Protein AF-A0A965CAT9-F1 (afdb_monomer_lite)

Structure (mmCIF, N/CA/C/O backbone):
data_AF-A0A965CAT9-F1
#
_entry.id   AF-A0A965CAT9-F1
#
loop_
_atom_site.group_PDB
_atom_site.id
_atom_site.type_symbol
_atom_site.label_atom_id
_atom_site.label_alt_id
_atom_site.label_comp_id
_atom_site.label_asym_id
_atom_site.label_entity_id
_atom_site.label_seq_id
_atom_site.pdbx_PDB_ins_code
_atom_site.Cartn_x
_atom_site.Cartn_y
_atom_site.Cartn_z
_atom_site.occupancy
_atom_site.B_iso_or_equiv
_atom_site.auth_seq_id
_atom_site.auth_comp_id
_atom_site.auth_asym_id
_atom_site.auth_atom_id
_atom_site.pdbx_PDB_model_num
ATOM 1 N N . MET A 1 1 ? -7.042 -22.881 -10.741 1.00 37.94 1 MET A N 1
ATOM 2 C CA . MET A 1 1 ? -6.115 -21.738 -10.546 1.00 37.94 1 MET A CA 1
ATOM 3 C C . MET A 1 1 ? -6.833 -20.442 -10.920 1.00 37.94 1 MET A C 1
ATOM 5 O O . MET A 1 1 ? -7.180 -20.280 -12.080 1.00 37.94 1 MET A O 1
ATOM 9 N N . LEU A 1 2 ? -7.107 -19.541 -9.969 1.00 38.88 2 LEU A N 1
ATOM 10 C CA . LEU A 1 2 ? -7.784 -18.265 -10.256 1.00 38.88 2 LEU A CA 1
ATOM 11 C C . LEU A 1 2 ? -6.904 -17.393 -11.170 1.00 38.88 2 LEU A C 1
ATOM 13 O O . LEU A 1 2 ? -5.855 -16.905 -10.736 1.00 38.88 2 LEU A O 1
ATOM 17 N N . ARG A 1 3 ? -7.324 -17.211 -12.432 1.00 44.44 3 ARG A N 1
ATOM 18 C CA . ARG A 1 3 ? -6.756 -16.221 -13.359 1.00 44.44 3 ARG A CA 1
ATOM 19 C C . ARG A 1 3 ? -6.949 -14.843 -12.728 1.00 44.44 3 ARG A C 1
ATOM 21 O O . ARG A 1 3 ? -8.045 -14.297 -12.717 1.00 44.44 3 ARG A O 1
ATOM 28 N N . SER A 1 4 ? -5.900 -14.308 -12.111 1.00 59.38 4 SER A N 1
ATOM 29 C CA . SER A 1 4 ? -5.954 -12.966 -11.541 1.00 59.38 4 SER A CA 1
ATOM 30 C C . SER A 1 4 ? -5.959 -11.957 -12.680 1.00 59.38 4 SER A C 1
ATOM 32 O O . SER A 1 4 ? -4.971 -11.887 -13.412 1.00 59.38 4 SER A O 1
ATOM 34 N N . ASN A 1 5 ? -7.035 -11.180 -12.796 1.00 72.44 5 ASN A N 1
ATOM 35 C CA . ASN A 1 5 ? -7.122 -10.085 -13.757 1.00 72.44 5 ASN A CA 1
ATOM 36 C C . ASN A 1 5 ? -5.895 -9.160 -13.639 1.00 72.44 5 ASN A C 1
ATOM 38 O O . ASN A 1 5 ? -5.430 -8.903 -12.517 1.00 72.44 5 ASN A O 1
ATOM 42 N N . PRO A 1 6 ? -5.348 -8.677 -14.770 1.00 75.94 6 PRO A N 1
ATOM 43 C CA . PRO A 1 6 ? -4.235 -7.739 -14.757 1.00 75.94 6 PRO A CA 1
ATOM 44 C C . PRO A 1 6 ? -4.626 -6.452 -14.009 1.00 75.94 6 PRO A C 1
ATOM 46 O O . PRO A 1 6 ? -5.798 -6.061 -14.011 1.00 75.94 6 PRO A O 1
ATOM 49 N N . PRO A 1 7 ? -3.670 -5.791 -13.332 1.00 79.06 7 PRO A N 1
ATOM 50 C CA . PRO A 1 7 ? -3.940 -4.549 -12.622 1.00 79.06 7 PRO A CA 1
ATOM 51 C C . PRO A 1 7 ? -4.378 -3.466 -13.612 1.00 79.06 7 PRO A C 1
ATOM 53 O O . PRO A 1 7 ? -3.861 -3.375 -14.719 1.00 79.06 7 PRO A O 1
ATOM 56 N N . SER A 1 8 ? -5.330 -2.626 -13.213 1.00 80.25 8 SER A N 1
ATOM 57 C CA . SER A 1 8 ? -5.817 -1.538 -14.064 1.00 80.25 8 SER A CA 1
ATOM 58 C C . SER A 1 8 ? -5.390 -0.185 -13.505 1.00 80.25 8 SER A C 1
ATOM 60 O O . SER A 1 8 ? -5.681 0.145 -12.351 1.00 80.25 8 SER A O 1
ATOM 62 N N . LEU A 1 9 ? -4.713 0.593 -14.348 1.00 79.88 9 LEU A N 1
ATOM 63 C CA . LEU A 1 9 ? -4.214 1.942 -14.092 1.00 79.88 9 LEU A CA 1
ATOM 64 C C . LEU A 1 9 ? -4.837 2.915 -15.098 1.00 79.88 9 LEU A C 1
ATOM 66 O O . LEU A 1 9 ? -5.136 2.540 -16.228 1.00 79.88 9 LEU A O 1
ATOM 70 N N . ARG A 1 10 ? -5.059 4.174 -14.698 1.00 75.12 10 ARG A N 1
ATOM 71 C CA . ARG A 1 10 ? -5.747 5.160 -15.555 1.00 75.12 10 ARG A CA 1
ATOM 72 C C . ARG A 1 10 ? -4.926 5.545 -16.790 1.00 75.12 10 ARG A C 1
ATOM 74 O O . ARG A 1 10 ? -5.488 5.603 -17.876 1.00 75.12 10 ARG A O 1
ATOM 81 N N . ASN A 1 11 ? -3.627 5.785 -16.611 1.00 83.12 11 ASN A N 1
ATOM 82 C CA . ASN A 1 11 ? -2.744 6.309 -17.660 1.00 83.12 11 ASN A CA 1
ATOM 83 C C . ASN A 1 11 ? -1.741 5.279 -18.194 1.00 83.12 11 ASN A C 1
ATOM 85 O O . ASN A 1 11 ? -1.059 5.556 -19.169 1.00 83.12 11 ASN A O 1
ATOM 89 N N . PHE A 1 12 ? -1.667 4.090 -17.596 1.00 85.88 12 PHE A N 1
ATOM 90 C CA . PHE A 1 12 ? -0.684 3.074 -17.964 1.00 85.88 12 PHE A CA 1
ATOM 91 C C . PHE A 1 12 ? -1.360 1.884 -18.639 1.00 85.88 12 PHE A C 1
ATOM 93 O O . PHE A 1 12 ? -2.390 1.389 -18.175 1.00 85.88 12 PHE A O 1
ATOM 100 N N . ALA A 1 13 ? -0.771 1.409 -19.731 1.00 87.62 13 ALA A N 1
ATOM 101 C CA . ALA A 1 13 ? -1.085 0.116 -20.317 1.00 87.62 13 ALA A CA 1
ATOM 102 C C . ALA A 1 13 ? -0.227 -0.966 -19.650 1.00 87.62 13 ALA A C 1
ATOM 104 O O . ALA A 1 13 ? 0.988 -0.812 -19.543 1.00 87.62 13 ALA A O 1
ATOM 105 N N . VAL A 1 14 ? -0.856 -2.058 -19.209 1.00 89.94 14 VAL A N 1
ATOM 106 C CA . VAL A 1 14 ? -0.138 -3.261 -18.770 1.00 89.94 14 VAL A CA 1
ATOM 107 C C . VAL A 1 14 ? 0.207 -4.075 -20.003 1.00 89.94 14 VAL A C 1
ATOM 109 O O . VAL A 1 14 ? -0.697 -4.486 -20.723 1.00 89.94 14 VAL A O 1
ATOM 112 N N . LEU A 1 15 ? 1.498 -4.292 -20.237 1.00 89.44 15 LEU A N 1
ATOM 113 C CA . LEU A 1 15 ? 1.984 -5.026 -21.402 1.00 89.44 15 LEU A CA 1
ATOM 114 C C . LEU A 1 15 ? 2.027 -6.524 -21.113 1.00 89.44 15 LEU A C 1
ATOM 116 O O . LEU A 1 15 ? 1.410 -7.320 -21.811 1.00 89.44 15 LEU A O 1
ATOM 120 N N . LYS A 1 16 ? 2.737 -6.915 -20.049 1.00 90.69 16 LYS A N 1
ATOM 121 C CA . LYS A 1 16 ? 2.907 -8.324 -19.679 1.00 90.69 16 LYS A CA 1
ATOM 122 C C . LYS A 1 16 ? 3.174 -8.510 -18.192 1.00 90.69 16 LYS A C 1
ATOM 124 O O . LYS A 1 16 ? 3.629 -7.599 -17.502 1.00 90.69 16 LYS A O 1
ATOM 129 N N . LEU A 1 17 ? 2.900 -9.713 -17.699 1.00 91.75 17 LEU A N 1
ATOM 130 C CA . LEU A 1 17 ? 3.355 -10.159 -16.386 1.00 91.75 17 LEU A CA 1
ATOM 131 C C . LEU A 1 17 ? 4.795 -10.665 -16.528 1.00 91.75 17 LEU A C 1
ATOM 133 O O . LEU A 1 17 ? 5.019 -11.692 -17.156 1.00 91.75 17 LEU A O 1
ATOM 137 N N . GLU A 1 18 ? 5.751 -9.961 -15.930 1.00 90.06 18 GLU A N 1
ATOM 138 C CA . GLU A 1 18 ? 7.166 -10.356 -15.948 1.00 90.06 18 GLU A CA 1
ATOM 139 C C . GLU A 1 18 ? 7.424 -11.496 -14.965 1.00 90.06 18 GLU A C 1
ATOM 141 O O . GLU A 1 18 ? 8.126 -12.463 -15.255 1.00 90.06 18 GLU A O 1
ATOM 146 N N . ARG A 1 19 ? 6.878 -11.374 -13.748 1.00 89.81 19 ARG A N 1
ATOM 147 C CA . ARG A 1 19 ? 7.157 -12.340 -12.685 1.00 89.81 19 ARG A CA 1
ATOM 148 C C . ARG A 1 19 ? 6.113 -12.343 -11.587 1.00 89.81 19 ARG A C 1
ATOM 150 O O . ARG A 1 19 ? 5.471 -11.337 -11.290 1.00 89.81 19 ARG A O 1
ATOM 157 N N . ARG A 1 20 ? 6.019 -13.475 -10.896 1.00 90.31 20 ARG A N 1
ATOM 158 C CA . ARG A 1 20 ? 5.231 -13.641 -9.674 1.00 90.31 20 ARG A CA 1
ATOM 159 C C . ARG A 1 20 ? 6.086 -14.292 -8.595 1.00 90.31 20 ARG A C 1
ATOM 161 O O . ARG A 1 20 ? 6.785 -15.261 -8.862 1.00 90.31 20 ARG A O 1
ATOM 168 N N . ASN A 1 21 ? 6.015 -13.767 -7.378 1.00 88.00 21 ASN A N 1
ATOM 169 C CA . ASN A 1 21 ? 6.645 -14.359 -6.202 1.00 88.00 21 ASN A CA 1
ATOM 170 C C . ASN A 1 21 ? 5.737 -14.202 -4.967 1.00 88.00 21 ASN A C 1
ATOM 172 O O . ASN A 1 21 ? 4.609 -13.718 -5.063 1.00 88.00 21 ASN A O 1
ATOM 176 N N . ALA A 1 22 ? 6.223 -14.622 -3.796 1.00 85.38 22 ALA A N 1
ATOM 177 C CA . ALA A 1 22 ? 5.478 -14.500 -2.541 1.00 85.38 22 ALA A CA 1
ATOM 178 C C . ALA A 1 22 ? 5.218 -13.035 -2.124 1.00 85.38 22 ALA A C 1
ATOM 180 O O . ALA A 1 22 ? 4.218 -12.743 -1.466 1.00 85.38 22 ALA A O 1
ATOM 181 N N . LEU A 1 23 ? 6.100 -12.109 -2.518 1.00 85.94 23 LEU A N 1
ATOM 182 C CA . LEU A 1 23 ? 5.993 -10.685 -2.181 1.00 85.94 23 LEU A CA 1
ATOM 183 C C . LEU A 1 23 ? 4.943 -9.971 -3.034 1.00 85.94 23 LEU A C 1
ATOM 185 O O . LEU A 1 23 ? 4.305 -9.034 -2.564 1.00 85.94 23 LEU A O 1
ATOM 189 N N . GLY A 1 24 ? 4.734 -10.417 -4.270 1.00 90.25 24 GLY A N 1
ATOM 190 C CA . GLY A 1 24 ? 3.782 -9.799 -5.174 1.00 90.25 24 GLY A CA 1
ATOM 191 C C . GLY A 1 24 ? 3.960 -10.213 -6.628 1.00 90.25 24 GLY A C 1
ATOM 192 O O . GLY A 1 24 ? 4.461 -11.292 -6.957 1.00 90.25 24 GLY A O 1
ATOM 193 N N . ARG A 1 25 ? 3.486 -9.344 -7.512 1.00 91.88 25 ARG A N 1
ATOM 194 C CA . ARG A 1 25 ? 3.488 -9.534 -8.962 1.00 91.88 25 ARG A CA 1
ATOM 195 C C . ARG A 1 25 ? 4.180 -8.352 -9.621 1.00 91.88 25 ARG A C 1
ATOM 197 O O . ARG A 1 25 ? 3.940 -7.217 -9.225 1.00 91.88 25 ARG A O 1
ATOM 204 N N . PHE A 1 26 ? 5.004 -8.629 -10.618 1.00 92.44 26 PHE A N 1
ATOM 205 C CA . PHE A 1 26 ? 5.724 -7.628 -11.391 1.00 92.44 26 PHE A CA 1
ATOM 206 C C . PHE A 1 26 ? 5.144 -7.596 -12.793 1.00 92.44 26 PHE A C 1
ATOM 208 O O . PHE A 1 26 ? 5.142 -8.611 -13.490 1.00 92.44 26 PHE A O 1
ATOM 215 N N . TYR A 1 27 ? 4.641 -6.437 -13.183 1.00 92.38 27 TYR A N 1
ATOM 216 C CA . TYR A 1 27 ? 4.085 -6.188 -14.497 1.00 92.38 27 TYR A CA 1
ATOM 217 C C . TYR A 1 27 ? 4.965 -5.197 -15.233 1.00 92.38 27 TYR A C 1
ATOM 219 O O . TYR A 1 27 ? 5.431 -4.220 -14.658 1.00 92.38 27 TYR A O 1
ATOM 227 N N . SER A 1 28 ? 5.142 -5.435 -16.518 1.00 91.31 28 SER A N 1
ATOM 228 C CA . SER A 1 28 ? 5.633 -4.429 -17.435 1.00 91.31 28 SER A CA 1
ATOM 229 C C . SER A 1 28 ? 4.490 -3.485 -17.785 1.00 91.31 28 SER A C 1
ATOM 231 O O . SER A 1 28 ? 3.392 -3.932 -18.142 1.00 91.31 28 SER A O 1
ATOM 233 N N . VAL A 1 29 ? 4.734 -2.186 -17.649 1.00 91.38 29 VAL A N 1
ATOM 234 C CA . VAL A 1 29 ? 3.766 -1.142 -17.971 1.00 91.38 29 VAL A CA 1
ATOM 235 C C . VAL A 1 29 ? 4.395 -0.056 -18.824 1.00 91.38 29 VAL A C 1
ATOM 237 O O . VAL A 1 29 ? 5.593 0.204 -18.743 1.00 91.38 29 VAL A O 1
ATOM 240 N N . ARG A 1 30 ? 3.569 0.610 -19.624 1.00 89.56 30 ARG A N 1
ATOM 241 C CA . ARG A 1 30 ? 3.965 1.777 -20.411 1.00 89.56 30 ARG A CA 1
ATOM 242 C C . ARG A 1 30 ? 2.947 2.887 -20.221 1.00 89.56 30 ARG A C 1
ATOM 244 O O . ARG A 1 30 ? 1.743 2.614 -20.211 1.00 89.56 30 ARG A O 1
ATOM 251 N N . ASP A 1 31 ? 3.417 4.116 -20.032 1.00 87.69 31 ASP A N 1
ATOM 252 C CA . ASP A 1 31 ? 2.525 5.277 -20.057 1.00 87.69 31 ASP A CA 1
ATOM 253 C C . ASP A 1 31 ? 1.912 5.396 -21.462 1.00 87.69 31 ASP A C 1
ATOM 255 O O . ASP A 1 31 ? 2.588 5.179 -22.463 1.00 87.69 31 ASP A O 1
ATOM 259 N N . ARG A 1 32 ? 0.610 5.670 -21.537 1.00 83.25 32 ARG A N 1
ATOM 260 C CA . ARG A 1 32 ? -0.119 5.831 -22.802 1.00 83.25 32 ARG A CA 1
ATOM 261 C C . ARG A 1 32 ? 0.039 7.224 -23.400 1.00 83.25 32 ARG A C 1
ATOM 263 O O . ARG A 1 32 ? -0.252 7.405 -24.574 1.00 83.25 32 ARG A O 1
ATOM 270 N N . ARG A 1 33 ? 0.387 8.216 -22.578 1.00 80.06 33 ARG A N 1
ATOM 271 C CA . ARG A 1 33 ? 0.385 9.637 -22.963 1.00 80.06 33 ARG A CA 1
ATOM 272 C C . ARG A 1 33 ? 1.701 10.059 -23.581 1.00 80.06 33 ARG A C 1
ATOM 274 O O . ARG A 1 33 ? 1.738 10.830 -24.528 1.00 80.06 33 ARG A O 1
ATOM 281 N N . LEU A 1 34 ? 2.772 9.566 -22.988 1.00 70.75 34 LEU A N 1
ATOM 282 C CA . LEU A 1 34 ? 4.134 9.825 -23.397 1.00 70.75 34 LEU A CA 1
ATOM 283 C C . LEU A 1 34 ? 4.608 8.537 -24.047 1.00 70.75 34 LEU A C 1
ATOM 285 O O . LEU A 1 34 ? 4.292 7.460 -23.547 1.00 70.75 34 LEU A O 1
ATOM 289 N N . ASN A 1 35 ? 5.388 8.619 -25.121 1.00 72.69 35 ASN A N 1
ATOM 290 C CA . ASN A 1 35 ? 6.035 7.461 -25.747 1.00 72.69 35 ASN A CA 1
ATOM 291 C C . ASN A 1 35 ? 7.148 6.888 -24.831 1.00 72.69 35 ASN A C 1
ATOM 293 O O . ASN A 1 35 ? 8.219 6.499 -25.284 1.00 72.69 35 ASN A O 1
ATOM 297 N N . ALA A 1 36 ? 6.890 6.870 -23.523 1.00 76.44 36 ALA A N 1
ATOM 298 C CA . ALA A 1 36 ? 7.792 6.642 -22.422 1.00 76.44 36 ALA A CA 1
ATOM 299 C C . ALA A 1 36 ? 8.391 5.237 -22.486 1.00 76.44 36 ALA A C 1
ATOM 301 O O . ALA A 1 36 ? 7.753 4.309 -23.013 1.00 76.44 36 ALA A O 1
ATOM 302 N N . PRO A 1 37 ? 9.599 5.071 -21.924 1.00 83.94 37 PRO A N 1
ATOM 303 C CA . PRO A 1 37 ? 10.213 3.765 -21.798 1.00 83.94 37 PRO A CA 1
ATOM 304 C C . PRO A 1 37 ? 9.338 2.840 -20.951 1.00 83.94 37 PRO A C 1
ATOM 306 O O . PRO A 1 37 ? 8.528 3.273 -20.125 1.00 83.94 37 PRO A O 1
ATOM 309 N N . GLN A 1 38 ? 9.509 1.542 -21.177 1.00 88.62 38 GLN A N 1
ATOM 310 C CA . GLN A 1 38 ? 8.855 0.510 -20.391 1.00 88.62 38 GLN A CA 1
ATOM 311 C C . GLN A 1 38 ? 9.284 0.617 -18.922 1.00 88.62 38 GLN A C 1
ATOM 313 O O . GLN A 1 38 ? 10.466 0.729 -18.610 1.00 88.62 38 GLN A O 1
ATOM 318 N N . GLN A 1 39 ? 8.310 0.566 -18.021 1.00 90.75 39 GLN A N 1
ATOM 319 C CA . GLN A 1 39 ? 8.509 0.656 -16.578 1.00 90.75 39 GLN A CA 1
ATOM 320 C C . GLN A 1 39 ? 8.043 -0.627 -15.896 1.00 90.75 39 GLN A C 1
ATOM 322 O O . GLN A 1 39 ? 7.260 -1.407 -16.452 1.00 90.75 39 GLN A O 1
ATOM 327 N N . THR A 1 40 ? 8.505 -0.840 -14.665 1.00 92.69 40 THR A N 1
ATOM 328 C CA . THR A 1 40 ? 8.100 -2.002 -13.870 1.00 92.69 40 THR A CA 1
ATOM 329 C C . THR A 1 40 ? 7.083 -1.585 -12.818 1.00 92.69 40 THR A C 1
ATOM 331 O O . THR A 1 40 ? 7.353 -0.757 -11.958 1.00 92.69 40 THR A O 1
ATOM 334 N N . LEU A 1 41 ? 5.906 -2.200 -12.844 1.00 92.75 41 LEU A N 1
ATOM 335 C CA . LEU A 1 41 ? 4.881 -2.060 -11.822 1.00 92.75 41 LEU A CA 1
ATOM 336 C C . LEU A 1 41 ? 4.927 -3.258 -10.875 1.00 92.75 41 LEU A C 1
ATOM 338 O O . LEU A 1 41 ? 4.621 -4.388 -11.259 1.00 92.75 41 LEU A O 1
ATOM 342 N N . PHE A 1 42 ? 5.238 -3.010 -9.611 1.00 92.94 42 PHE A N 1
ATOM 343 C CA . PHE A 1 42 ? 5.157 -4.007 -8.556 1.00 92.94 42 PHE A CA 1
ATOM 344 C C . PHE A 1 42 ? 3.826 -3.900 -7.803 1.00 92.94 42 PHE A C 1
ATOM 346 O O . PHE A 1 42 ? 3.503 -2.876 -7.207 1.00 92.94 42 PHE A O 1
ATOM 353 N N . VAL A 1 43 ? 3.048 -4.980 -7.801 1.00 91.12 43 VAL A N 1
ATOM 354 C CA . VAL A 1 43 ? 1.790 -5.102 -7.058 1.00 91.12 43 VAL A CA 1
ATOM 355 C C . VAL A 1 43 ? 2.010 -6.044 -5.872 1.00 91.12 43 VAL A C 1
ATOM 357 O O . VAL A 1 43 ? 2.134 -7.257 -6.089 1.00 91.12 43 VAL A O 1
ATOM 360 N N . PRO A 1 44 ? 2.043 -5.537 -4.626 1.00 88.44 44 PRO A N 1
ATOM 361 C CA . PRO A 1 44 ? 2.213 -6.363 -3.436 1.00 88.44 44 PRO A CA 1
ATOM 362 C C . PRO A 1 44 ? 1.123 -7.430 -3.304 1.00 88.44 44 PRO A C 1
ATOM 364 O O . PRO A 1 44 ? -0.047 -7.201 -3.619 1.00 88.44 44 PRO A O 1
ATOM 367 N N . SER A 1 45 ? 1.492 -8.606 -2.795 1.00 84.81 45 SER A N 1
ATOM 368 C CA . SER A 1 45 ? 0.541 -9.690 -2.521 1.00 84.81 45 SER A CA 1
ATOM 369 C C . SER A 1 45 ? -0.393 -9.350 -1.357 1.00 84.81 45 SER A C 1
ATOM 371 O O . SER A 1 45 ? -1.555 -9.756 -1.357 1.00 84.81 45 SER A O 1
ATOM 373 N N . ARG A 1 46 ? 0.102 -8.576 -0.384 1.00 79.31 46 ARG A N 1
ATOM 374 C CA . ARG A 1 46 ? -0.639 -8.122 0.797 1.00 79.31 46 ARG A CA 1
ATOM 375 C C . ARG A 1 46 ? -0.860 -6.616 0.738 1.00 79.31 46 ARG A C 1
ATOM 377 O O . ARG A 1 46 ? 0.097 -5.860 0.601 1.00 79.31 46 ARG A O 1
ATOM 384 N N . LEU A 1 47 ? -2.105 -6.187 0.949 1.00 69.75 47 LEU A N 1
ATOM 385 C CA . LEU A 1 47 ? -2.485 -4.770 0.954 1.00 69.75 47 LEU A CA 1
ATOM 386 C C . LEU A 1 47 ? -1.664 -3.944 1.945 1.00 69.75 47 LEU A C 1
ATOM 388 O O . LEU A 1 47 ? -1.164 -2.893 1.590 1.00 69.75 47 LEU A O 1
ATOM 392 N N . ARG A 1 48 ? -1.445 -4.443 3.161 1.00 67.81 48 ARG A N 1
ATOM 393 C CA . ARG A 1 48 ? -0.731 -3.700 4.213 1.00 67.81 48 ARG A CA 1
ATOM 394 C C . ARG A 1 48 ? 0.788 -3.633 4.016 1.00 67.81 48 ARG A C 1
ATOM 396 O O . ARG A 1 48 ? 1.474 -2.975 4.784 1.00 67.81 48 ARG A O 1
ATOM 403 N N . ALA A 1 49 ? 1.336 -4.339 3.025 1.00 76.25 49 ALA A N 1
ATOM 404 C CA . ALA A 1 49 ? 2.782 -4.444 2.841 1.00 76.25 49 ALA A CA 1
ATOM 405 C C . ALA A 1 49 ? 3.364 -3.353 1.930 1.00 76.25 49 ALA A C 1
ATOM 407 O O . ALA A 1 49 ? 4.583 -3.194 1.892 1.00 76.25 49 ALA A O 1
ATOM 408 N N . TRP A 1 50 ? 2.530 -2.601 1.201 1.00 80.25 50 TRP A N 1
ATOM 409 C CA . TRP A 1 50 ? 3.018 -1.611 0.238 1.00 80.25 50 TRP A CA 1
ATOM 410 C C . TRP A 1 50 ? 3.877 -0.494 0.864 1.00 80.25 50 TRP A C 1
ATOM 412 O O . TRP A 1 50 ? 4.892 -0.188 0.245 1.00 80.25 50 TRP A O 1
ATOM 422 N N . PRO A 1 51 ? 3.594 0.063 2.067 1.00 78.00 51 PRO A N 1
ATOM 423 C CA . PRO A 1 51 ? 4.435 1.122 2.639 1.00 78.00 51 PRO A CA 1
ATOM 424 C C . PRO A 1 51 ? 5.829 0.604 2.986 1.00 78.00 51 PRO A C 1
ATOM 426 O O . PRO A 1 51 ? 6.843 1.250 2.731 1.00 78.00 51 PRO A O 1
ATOM 429 N N . ARG A 1 52 ? 5.880 -0.631 3.499 1.00 78.50 52 ARG A N 1
ATOM 430 C CA . ARG A 1 52 ? 7.131 -1.339 3.737 1.00 78.50 52 ARG A CA 1
ATOM 431 C C . ARG A 1 52 ? 7.883 -1.509 2.428 1.00 78.50 52 ARG A C 1
ATOM 433 O O . ARG A 1 52 ? 9.038 -1.131 2.363 1.00 78.50 52 ARG A O 1
ATOM 440 N N . HIS A 1 53 ? 7.251 -2.043 1.387 1.00 84.75 53 HIS A N 1
ATOM 441 C CA . HIS A 1 53 ? 7.912 -2.231 0.096 1.00 84.75 53 HIS A CA 1
ATOM 442 C C . HIS A 1 53 ? 8.360 -0.916 -0.551 1.00 84.75 53 HIS A C 1
ATOM 444 O O . HIS A 1 53 ? 9.415 -0.900 -1.171 1.00 84.75 53 HIS A O 1
ATOM 450 N N . LEU A 1 54 ? 7.620 0.178 -0.357 1.00 83.81 54 LEU A N 1
ATOM 451 C CA . LEU A 1 54 ? 8.019 1.511 -0.804 1.00 83.81 54 LEU A CA 1
ATOM 452 C C . LEU A 1 54 ? 9.321 1.943 -0.123 1.00 83.81 54 LEU A C 1
ATOM 454 O O . LEU A 1 54 ? 10.261 2.339 -0.800 1.00 83.81 54 LEU A O 1
ATOM 458 N N . ALA A 1 55 ? 9.419 1.773 1.197 1.00 76.06 55 ALA A N 1
ATOM 459 C CA . ALA A 1 55 ? 10.655 2.037 1.930 1.00 76.06 55 ALA A CA 1
ATOM 460 C C . ALA A 1 55 ? 11.822 1.142 1.471 1.00 76.06 55 ALA A C 1
ATOM 462 O O . ALA A 1 55 ? 12.964 1.578 1.427 1.00 76.06 55 ALA A O 1
ATOM 463 N N . GLN A 1 56 ? 11.552 -0.113 1.098 1.00 82.06 56 GLN A N 1
ATOM 464 C CA . GLN A 1 56 ? 12.580 -1.032 0.583 1.00 82.06 56 GLN A CA 1
ATOM 465 C C . GLN A 1 56 ? 13.090 -0.640 -0.805 1.00 82.06 56 GLN A C 1
ATOM 467 O O . GLN A 1 56 ? 14.230 -0.936 -1.154 1.00 82.06 56 GLN A O 1
ATOM 472 N N . LEU A 1 57 ? 12.228 -0.016 -1.601 1.00 84.88 57 LEU A N 1
ATOM 473 C CA . LEU A 1 57 ? 12.490 0.389 -2.975 1.00 84.88 57 LEU A CA 1
ATOM 474 C C . LEU A 1 57 ? 12.838 1.881 -3.083 1.00 84.88 57 LEU A C 1
ATOM 476 O O . LEU A 1 57 ? 12.907 2.404 -4.192 1.00 84.88 57 LEU A O 1
ATOM 480 N N . SER A 1 58 ? 13.094 2.563 -1.960 1.00 78.88 58 SER A N 1
ATOM 481 C CA . SER A 1 58 ? 13.430 3.993 -1.932 1.00 78.88 58 SER A CA 1
ATOM 482 C C . SER A 1 58 ? 14.621 4.334 -2.826 1.00 78.88 58 SER A C 1
ATOM 484 O O . SER A 1 58 ? 14.654 5.397 -3.425 1.00 78.88 58 SER A O 1
ATOM 486 N N . ASN A 1 59 ? 15.572 3.405 -2.952 1.00 79.06 59 ASN A N 1
ATOM 487 C CA . ASN A 1 59 ? 16.792 3.577 -3.743 1.00 79.06 59 ASN A CA 1
ATOM 488 C C . ASN A 1 59 ? 16.587 3.329 -5.249 1.00 79.06 59 ASN A C 1
ATOM 490 O O . ASN A 1 59 ? 17.546 3.410 -6.007 1.00 79.06 59 ASN A O 1
ATOM 494 N N . LEU A 1 60 ? 15.380 2.937 -5.669 1.00 83.44 60 LEU A N 1
ATOM 495 C CA . LEU A 1 60 ? 15.035 2.601 -7.055 1.00 83.44 60 LEU A CA 1
ATOM 496 C C . LEU A 1 60 ? 13.961 3.550 -7.615 1.00 83.44 60 LEU A C 1
ATOM 498 O O . LEU A 1 60 ? 13.173 3.149 -8.475 1.00 83.44 60 LEU A O 1
ATOM 502 N N . ASP A 1 61 ? 13.882 4.770 -7.073 1.00 81.00 61 ASP A N 1
ATOM 503 C CA . ASP A 1 61 ? 12.927 5.821 -7.454 1.00 81.00 61 ASP A CA 1
ATOM 504 C C . ASP A 1 61 ? 11.480 5.320 -7.556 1.00 81.00 61 ASP A C 1
ATOM 506 O O . ASP A 1 61 ? 10.728 5.631 -8.484 1.00 81.00 61 ASP A O 1
ATOM 510 N N . SER A 1 62 ? 11.081 4.475 -6.603 1.00 86.56 62 SER A N 1
ATOM 511 C CA . SER A 1 62 ? 9.752 3.879 -6.636 1.00 86.56 62 SER A CA 1
ATOM 512 C C . SER A 1 62 ? 8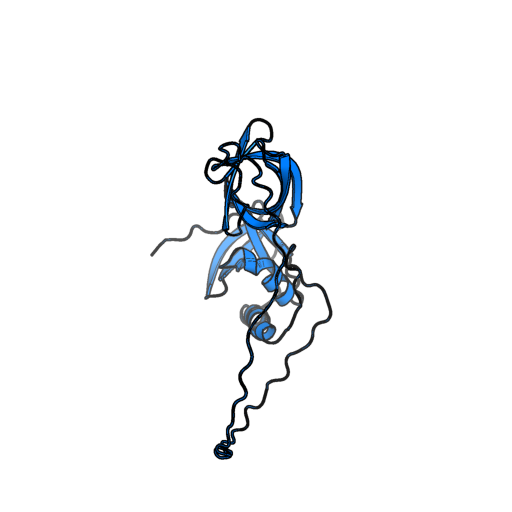.681 4.865 -6.174 1.00 86.56 62 SER A C 1
ATOM 514 O O . SER A 1 62 ? 8.793 5.475 -5.111 1.00 86.56 62 SER A O 1
ATOM 516 N N . THR A 1 63 ? 7.606 4.981 -6.952 1.00 85.00 63 THR A N 1
ATOM 517 C CA . THR A 1 63 ? 6.481 5.879 -6.671 1.00 85.00 63 THR A CA 1
ATOM 518 C C . THR A 1 63 ? 5.210 5.071 -6.399 1.00 85.00 63 THR A C 1
ATOM 520 O O . THR A 1 63 ? 4.872 4.180 -7.186 1.00 85.00 63 THR A O 1
ATOM 523 N N . PRO A 1 64 ? 4.459 5.347 -5.318 1.00 87.56 64 PRO A N 1
ATOM 524 C CA . PRO A 1 64 ? 3.197 4.668 -5.070 1.00 87.56 64 PRO A CA 1
ATOM 525 C C . PRO A 1 64 ? 2.118 5.153 -6.047 1.00 87.56 64 PRO A C 1
ATOM 527 O O . PRO A 1 64 ? 1.877 6.347 -6.202 1.00 87.56 64 PRO A O 1
ATOM 530 N N . VAL A 1 65 ? 1.419 4.214 -6.680 1.00 85.69 65 VAL A N 1
ATOM 531 C CA . VAL A 1 65 ? 0.333 4.478 -7.626 1.00 85.69 65 VAL A CA 1
ATOM 532 C C . VAL A 1 65 ? -0.905 3.684 -7.229 1.00 85.69 65 VAL A C 1
ATOM 534 O O . VAL A 1 65 ? -0.847 2.498 -6.900 1.00 85.69 65 VAL A O 1
ATOM 537 N N . ARG A 1 66 ? -2.064 4.341 -7.277 1.00 83.88 66 ARG A N 1
ATOM 538 C CA . ARG A 1 66 ? -3.349 3.721 -6.956 1.00 83.88 66 ARG A CA 1
ATOM 539 C C . ARG A 1 66 ? -3.942 3.002 -8.169 1.00 83.88 66 ARG A C 1
ATOM 541 O O . ARG A 1 66 ? -4.141 3.603 -9.224 1.00 83.88 66 ARG A O 1
ATOM 548 N N . LEU A 1 67 ? -4.279 1.729 -7.990 1.00 82.56 67 LEU A N 1
ATOM 549 C CA . LEU A 1 67 ? -5.009 0.910 -8.956 1.00 82.56 67 LEU A CA 1
ATOM 550 C C . LEU A 1 67 ? -6.518 1.206 -8.904 1.00 82.56 67 LEU A C 1
ATOM 552 O O . LEU A 1 67 ? -7.042 1.680 -7.890 1.00 82.56 67 LEU A O 1
ATOM 556 N N . ARG A 1 68 ? -7.250 0.885 -9.981 1.00 77.31 68 ARG A N 1
ATOM 557 C CA . ARG A 1 68 ? -8.717 1.076 -10.044 1.00 77.31 68 ARG A CA 1
ATOM 558 C C . ARG A 1 68 ? -9.488 0.295 -8.980 1.00 77.31 68 ARG A C 1
ATOM 560 O O . ARG A 1 68 ? -10.525 0.758 -8.522 1.00 77.31 68 ARG A O 1
ATOM 567 N N . ASP A 1 69 ? -8.972 -0.855 -8.565 1.00 73.69 69 ASP A N 1
ATOM 568 C CA . ASP A 1 69 ? -9.549 -1.679 -7.497 1.00 73.69 69 ASP A CA 1
ATOM 569 C C . ASP A 1 69 ? -9.248 -1.143 -6.083 1.00 73.69 69 ASP A C 1
ATOM 571 O O . ASP A 1 69 ? -9.606 -1.764 -5.085 1.00 73.69 69 ASP A O 1
ATOM 575 N N . GLY A 1 70 ? -8.595 0.020 -5.984 1.00 71.19 70 GLY A N 1
ATOM 576 C CA . GLY A 1 70 ? -8.256 0.674 -4.726 1.00 71.19 70 GLY A CA 1
ATOM 577 C C . GLY A 1 70 ? -6.954 0.193 -4.093 1.00 71.19 70 GLY A C 1
ATOM 578 O O . GLY A 1 70 ? -6.525 0.804 -3.115 1.00 71.19 70 GLY A O 1
ATOM 579 N N . ARG A 1 71 ? -6.300 -0.837 -4.641 1.00 80.56 71 ARG A N 1
ATOM 580 C CA . ARG A 1 71 ? -4.997 -1.298 -4.148 1.00 80.56 71 ARG A CA 1
ATOM 581 C C . ARG A 1 71 ? -3.893 -0.312 -4.526 1.00 80.56 71 ARG A C 1
ATOM 583 O O . ARG A 1 71 ? -4.009 0.430 -5.501 1.00 80.56 71 ARG A O 1
ATOM 590 N N . VAL A 1 72 ? -2.803 -0.331 -3.768 1.00 82.44 72 VAL A N 1
ATOM 591 C CA . VAL A 1 72 ? -1.599 0.451 -4.069 1.00 82.44 72 VAL A CA 1
ATOM 592 C C . VAL A 1 72 ? -0.570 -0.465 -4.720 1.00 82.44 72 VAL A C 1
ATOM 594 O O . VAL A 1 72 ? -0.299 -1.562 -4.230 1.00 82.44 72 VAL A O 1
ATOM 597 N N . ALA A 1 73 ? -0.022 -0.010 -5.836 1.00 89.56 73 ALA A N 1
ATOM 598 C CA . ALA A 1 73 ? 1.109 -0.607 -6.525 1.00 89.56 73 ALA A CA 1
ATOM 599 C C . ALA A 1 73 ? 2.286 0.373 -6.496 1.00 89.56 73 ALA A C 1
ATOM 601 O O . ALA A 1 73 ? 2.100 1.560 -6.244 1.00 89.56 73 ALA A O 1
ATOM 602 N N . LEU A 1 74 ? 3.491 -0.121 -6.738 1.00 91.50 74 LEU A N 1
ATOM 603 C CA . LEU A 1 74 ? 4.711 0.675 -6.763 1.00 91.50 74 LEU A CA 1
ATOM 604 C C . LEU A 1 74 ? 5.230 0.700 -8.197 1.00 91.50 74 LEU A C 1
ATOM 606 O O . LEU A 1 74 ? 5.511 -0.350 -8.774 1.00 91.50 74 LEU A O 1
ATOM 610 N N . LEU A 1 75 ? 5.295 1.890 -8.778 1.00 90.44 75 LEU A N 1
ATOM 611 C CA . LEU A 1 75 ? 5.868 2.126 -10.093 1.00 90.44 75 LEU A CA 1
ATOM 612 C C . LEU A 1 75 ? 7.368 2.347 -9.924 1.00 90.44 75 LEU A C 1
ATOM 614 O O . LEU A 1 75 ? 7.773 3.205 -9.148 1.00 90.44 75 LEU A O 1
ATOM 618 N N . ILE A 1 76 ? 8.172 1.545 -10.608 1.00 90.75 76 ILE A N 1
ATOM 619 C CA . ILE A 1 76 ? 9.631 1.547 -10.533 1.00 90.75 76 ILE A CA 1
ATOM 620 C C . ILE A 1 76 ? 10.153 2.029 -11.885 1.00 90.75 76 ILE A C 1
ATOM 622 O O . ILE A 1 76 ? 9.693 1.550 -12.930 1.00 90.75 76 ILE A O 1
ATOM 626 N N . GLY A 1 77 ? 11.094 2.976 -11.848 1.00 79.75 77 GLY A N 1
ATOM 627 C CA . GLY A 1 77 ? 11.668 3.606 -13.035 1.00 79.75 77 GLY A CA 1
ATOM 628 C C . GLY A 1 77 ? 12.257 2.613 -14.043 1.00 79.75 77 GLY A C 1
ATOM 629 O O . GLY A 1 77 ? 12.572 1.465 -13.727 1.00 79.75 77 GLY A O 1
ATOM 630 N N . SER A 1 78 ? 12.410 3.073 -15.283 1.00 71.94 78 SER A N 1
ATOM 631 C CA . SER A 1 78 ? 12.778 2.260 -16.453 1.00 71.94 78 SER A CA 1
ATOM 632 C C . SER A 1 78 ? 14.213 1.722 -16.461 1.00 71.94 78 SER A C 1
ATOM 634 O O . SER A 1 78 ? 14.545 0.915 -17.322 1.00 71.94 78 SER A O 1
ATOM 636 N N . ASN A 1 79 ? 15.063 2.133 -15.517 1.00 73.94 79 ASN A N 1
ATOM 637 C CA . ASN A 1 79 ? 16.509 1.885 -15.577 1.00 73.94 79 ASN A CA 1
ATOM 638 C C . ASN A 1 79 ? 16.969 0.730 -14.673 1.00 73.94 79 ASN A C 1
ATOM 640 O O . ASN A 1 79 ? 18.167 0.498 -14.519 1.00 73.94 79 ASN A O 1
ATOM 644 N N . PHE A 1 80 ? 16.036 0.007 -14.048 1.00 76.06 80 PHE A N 1
ATOM 645 C CA . PHE A 1 80 ? 16.361 -1.010 -13.051 1.00 76.06 80 PHE A CA 1
ATOM 646 C C . PHE A 1 80 ? 16.028 -2.424 -13.526 1.00 76.06 80 PHE A C 1
ATOM 648 O O . PHE A 1 80 ? 14.896 -2.741 -13.892 1.00 76.06 80 PHE A O 1
ATOM 655 N N . ASN A 1 81 ? 17.025 -3.305 -13.446 1.00 84.56 81 ASN A N 1
ATOM 656 C CA . ASN A 1 81 ? 16.873 -4.720 -13.761 1.00 84.56 81 ASN A CA 1
ATOM 657 C C . ASN A 1 81 ? 16.018 -5.448 -12.711 1.00 84.56 81 ASN A C 1
ATOM 659 O O . ASN A 1 81 ? 16.038 -5.149 -11.518 1.00 84.56 81 ASN A O 1
ATOM 663 N N . MET A 1 82 ? 15.315 -6.503 -13.129 1.00 85.75 82 MET A N 1
ATOM 664 C CA . MET A 1 82 ? 14.490 -7.313 -12.220 1.00 85.75 82 MET A CA 1
ATOM 665 C C . MET A 1 82 ? 15.295 -7.878 -11.032 1.00 85.75 82 MET A C 1
ATOM 667 O O . MET A 1 82 ? 14.766 -8.051 -9.935 1.00 85.75 82 MET A O 1
ATOM 671 N N . THR A 1 83 ? 16.582 -8.157 -11.233 1.00 86.56 83 THR A N 1
ATOM 672 C CA . THR A 1 83 ? 17.501 -8.634 -10.192 1.00 86.56 83 THR A CA 1
ATOM 673 C C . THR A 1 83 ? 17.776 -7.584 -9.116 1.00 86.56 83 THR A C 1
ATOM 675 O O . THR A 1 83 ? 17.762 -7.939 -7.936 1.00 86.56 83 THR A O 1
ATOM 678 N N . SER A 1 84 ? 17.951 -6.306 -9.474 1.00 86.00 84 SER A N 1
ATOM 679 C CA . SER A 1 84 ? 18.177 -5.223 -8.503 1.00 86.00 84 SER A CA 1
ATOM 680 C C . SER A 1 84 ? 16.914 -4.904 -7.703 1.00 86.00 84 SER A C 1
ATOM 682 O O . SER A 1 84 ? 16.966 -4.734 -6.486 1.00 86.00 84 SER A O 1
ATOM 684 N N . ILE A 1 85 ? 15.749 -4.945 -8.352 1.00 86.88 85 ILE A N 1
ATOM 685 C CA . ILE A 1 85 ? 14.451 -4.807 -7.677 1.00 86.88 85 ILE A CA 1
ATOM 686 C C . ILE A 1 85 ? 14.270 -5.920 -6.635 1.00 86.88 85 ILE A C 1
ATOM 688 O O . ILE A 1 85 ? 13.839 -5.687 -5.504 1.00 86.88 85 ILE A O 1
ATOM 692 N N . GLN A 1 86 ? 14.633 -7.153 -6.988 1.00 86.19 86 GLN A N 1
ATOM 693 C CA . GLN A 1 86 ? 14.534 -8.283 -6.069 1.00 86.19 86 GLN A CA 1
ATOM 694 C C . GLN A 1 86 ? 15.542 -8.227 -4.929 1.00 86.19 86 GLN A C 1
ATOM 696 O O . GLN A 1 86 ? 15.188 -8.594 -3.805 1.00 86.19 86 GLN A O 1
ATOM 701 N N . SER A 1 87 ? 16.780 -7.811 -5.197 1.00 84.81 87 SER A N 1
ATOM 702 C CA . SER A 1 87 ? 17.792 -7.684 -4.153 1.00 84.81 87 SER A CA 1
ATOM 703 C C . SER A 1 87 ? 17.387 -6.613 -3.140 1.00 84.81 87 SER A C 1
ATOM 705 O O . SER A 1 87 ? 17.459 -6.890 -1.946 1.00 84.81 87 SER A O 1
ATOM 707 N N . ALA A 1 88 ? 16.837 -5.477 -3.584 1.00 83.69 88 ALA A N 1
ATOM 708 C CA . ALA A 1 88 ? 16.296 -4.428 -2.714 1.00 83.69 88 ALA A CA 1
ATOM 709 C C . ALA A 1 88 ? 15.131 -4.928 -1.835 1.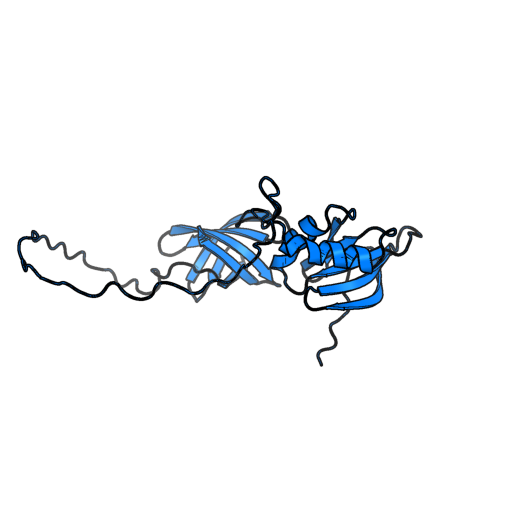00 83.69 88 ALA A C 1
ATOM 711 O O . ALA A 1 88 ? 15.115 -4.732 -0.618 1.00 83.69 88 ALA A O 1
ATOM 712 N N . LEU A 1 89 ? 14.188 -5.675 -2.419 1.00 84.81 89 LEU A N 1
ATOM 713 C CA . LEU A 1 89 ? 13.068 -6.259 -1.670 1.00 84.81 89 LEU A CA 1
ATOM 714 C C . LEU A 1 89 ? 13.506 -7.347 -0.668 1.00 84.81 89 LEU A C 1
ATOM 716 O O . LEU A 1 89 ? 12.846 -7.547 0.356 1.00 84.81 89 LEU A O 1
ATOM 720 N N . LYS A 1 90 ? 14.604 -8.067 -0.946 1.00 80.12 90 LYS A N 1
ATOM 721 C CA . LYS A 1 90 ? 15.146 -9.129 -0.076 1.00 80.12 90 LYS A CA 1
ATOM 722 C C . LYS A 1 90 ? 16.059 -8.594 1.031 1.00 80.12 90 LYS A C 1
ATOM 724 O O . LYS A 1 90 ? 15.926 -9.034 2.176 1.00 80.12 90 LYS A O 1
ATOM 729 N N . SER A 1 91 ? 16.965 -7.668 0.714 1.00 66.25 91 SER A N 1
ATOM 730 C CA . SER A 1 91 ? 17.979 -7.128 1.637 1.00 66.25 91 SER A CA 1
ATOM 731 C C . SER A 1 91 ? 17.345 -6.438 2.844 1.00 66.25 91 SER A C 1
ATOM 733 O O . SER A 1 91 ? 17.837 -6.511 3.969 1.00 66.25 91 SER A O 1
ATOM 735 N N . ALA A 1 92 ? 16.155 -5.881 2.664 1.00 56.81 92 ALA A N 1
ATOM 736 C CA . ALA A 1 92 ? 15.442 -5.194 3.720 1.00 56.81 92 ALA A CA 1
ATOM 737 C C . ALA A 1 92 ? 14.784 -6.093 4.787 1.00 56.81 92 ALA A C 1
ATOM 739 O O . ALA A 1 92 ? 14.188 -5.570 5.730 1.00 56.81 92 ALA A O 1
ATOM 740 N N . LYS A 1 93 ? 14.923 -7.431 4.735 1.00 55.03 93 LYS A N 1
ATOM 741 C CA . LYS A 1 93 ? 14.720 -8.265 5.943 1.00 55.03 93 LYS A CA 1
ATOM 742 C C . LYS A 1 93 ? 15.688 -7.878 7.077 1.00 55.03 93 LYS A C 1
ATOM 744 O O . LYS A 1 93 ? 15.394 -8.154 8.238 1.00 55.03 93 LYS A O 1
ATOM 749 N N . GLN A 1 94 ? 16.809 -7.231 6.748 1.00 50.25 94 GLN A N 1
ATOM 750 C CA . GLN A 1 94 ? 17.847 -6.797 7.688 1.00 50.25 94 GLN A CA 1
ATOM 751 C C . GLN A 1 94 ? 17.661 -5.354 8.193 1.00 50.25 94 GLN A C 1
ATOM 753 O O . GLN A 1 94 ? 18.386 -4.924 9.090 1.00 50.25 94 GLN A O 1
ATOM 758 N N . ILE A 1 95 ? 16.696 -4.601 7.658 1.00 53.31 95 ILE A N 1
ATOM 759 C CA . ILE A 1 95 ? 16.418 -3.224 8.079 1.00 53.31 95 ILE A CA 1
ATOM 760 C C . ILE A 1 95 ? 15.361 -3.265 9.190 1.00 53.31 95 ILE A C 1
ATOM 762 O O . ILE A 1 95 ? 14.190 -3.551 8.930 1.00 53.31 95 ILE A O 1
ATOM 766 N N . ARG A 1 96 ? 15.759 -2.980 10.441 1.00 51.06 96 ARG A N 1
ATOM 767 C CA . ARG A 1 96 ? 14.807 -2.597 11.498 1.00 51.06 96 ARG A CA 1
ATOM 768 C C . ARG A 1 96 ? 14.407 -1.146 11.229 1.00 51.06 96 ARG A C 1
ATOM 770 O O . ARG A 1 96 ? 14.992 -0.224 11.783 1.00 51.06 96 ARG A O 1
ATOM 777 N N . ALA A 1 97 ? 13.459 -0.964 10.321 1.00 56.69 97 ALA A N 1
ATOM 778 C CA . ALA A 1 97 ? 12.717 0.280 10.209 1.00 56.69 97 ALA A CA 1
ATOM 779 C C . ALA A 1 97 ? 11.564 0.209 11.213 1.00 56.69 97 ALA A C 1
ATOM 781 O O . ALA A 1 97 ? 10.793 -0.754 11.220 1.00 56.69 97 ALA A O 1
ATOM 782 N N . THR A 1 98 ? 11.487 1.193 12.100 1.00 54.31 98 THR A N 1
ATOM 783 C CA . THR A 1 98 ? 10.283 1.462 12.880 1.00 54.31 98 THR A CA 1
ATOM 784 C C . THR A 1 98 ? 9.253 2.018 11.906 1.00 54.31 98 THR A C 1
ATOM 786 O O . THR A 1 98 ? 9.492 3.019 11.238 1.00 54.31 98 THR A O 1
ATOM 789 N N . PHE A 1 99 ? 8.152 1.298 11.732 1.00 57.25 99 PHE A N 1
ATOM 790 C CA . PHE A 1 99 ? 7.027 1.760 10.931 1.00 57.25 99 PHE A CA 1
ATOM 791 C C . PHE A 1 99 ? 5.971 2.265 11.896 1.00 57.25 99 PHE A C 1
ATOM 793 O O . PHE A 1 99 ? 5.690 1.608 12.900 1.00 57.25 99 PHE A O 1
ATOM 800 N N . ASP A 1 100 ? 5.413 3.429 11.600 1.00 45.75 100 ASP A N 1
ATOM 801 C CA . ASP A 1 100 ? 4.270 3.935 12.336 1.00 45.75 100 ASP A CA 1
ATOM 802 C C . ASP A 1 100 ? 3.116 2.931 12.193 1.00 45.75 100 ASP A C 1
ATOM 804 O O . ASP A 1 100 ? 2.741 2.539 11.086 1.00 45.75 100 ASP A O 1
ATOM 808 N N . ALA A 1 101 ? 2.580 2.483 13.327 1.00 44.59 101 ALA A N 1
ATOM 809 C CA . ALA A 1 101 ? 1.494 1.514 13.373 1.00 44.59 101 ALA A CA 1
ATOM 810 C C . ALA A 1 101 ? 0.199 2.054 12.739 1.00 44.59 101 ALA A C 1
ATOM 812 O O . ALA A 1 101 ? -0.652 1.266 12.337 1.00 44.59 101 ALA A O 1
ATOM 813 N N . ILE A 1 102 ? 0.054 3.380 12.638 1.00 40.16 102 ILE A N 1
ATOM 814 C CA . ILE A 1 102 ? -1.149 4.048 12.133 1.00 40.16 102 ILE A CA 1
ATOM 815 C C . ILE A 1 102 ? -1.059 4.258 10.620 1.00 40.16 102 ILE A C 1
ATOM 817 O O . ILE A 1 102 ? -2.012 3.978 9.894 1.00 40.16 102 ILE A O 1
ATOM 821 N N . SER A 1 103 ? 0.076 4.755 10.131 1.00 43.88 103 SER A N 1
ATOM 822 C CA . SER A 1 103 ? 0.249 5.104 8.717 1.00 43.88 103 SER A CA 1
ATOM 823 C C . SER A 1 103 ? 0.956 4.014 7.899 1.00 43.88 103 SER A C 1
ATOM 825 O O . SER A 1 103 ? 0.862 3.990 6.672 1.00 43.88 103 SER A O 1
ATOM 827 N N . GLY A 1 104 ? 1.659 3.091 8.559 1.00 47.66 104 GLY A N 1
ATOM 828 C CA . GLY A 1 104 ? 2.494 2.070 7.930 1.00 47.66 104 GLY A CA 1
ATOM 829 C C . GLY A 1 104 ? 3.789 2.617 7.325 1.00 47.66 104 GLY A C 1
ATOM 830 O O . GLY A 1 104 ? 4.603 1.827 6.853 1.00 47.66 104 GLY A O 1
ATOM 831 N N . PHE A 1 105 ? 4.005 3.936 7.331 1.00 53.91 105 PHE A N 1
ATOM 832 C CA . PHE A 1 105 ? 5.208 4.559 6.788 1.00 53.91 105 PHE A CA 1
ATOM 833 C C . PHE A 1 105 ? 6.375 4.464 7.764 1.00 53.91 105 PHE A C 1
ATOM 835 O O . PHE A 1 105 ? 6.209 4.339 8.977 1.00 53.91 105 PHE A O 1
ATOM 842 N N . GLN A 1 106 ? 7.582 4.493 7.211 1.00 53.72 106 GLN A N 1
ATOM 843 C CA . GLN A 1 106 ? 8.801 4.442 7.999 1.00 53.72 106 GLN A CA 1
ATOM 844 C C . GLN A 1 106 ? 8.953 5.725 8.828 1.00 53.72 106 GLN A C 1
ATOM 846 O O . GL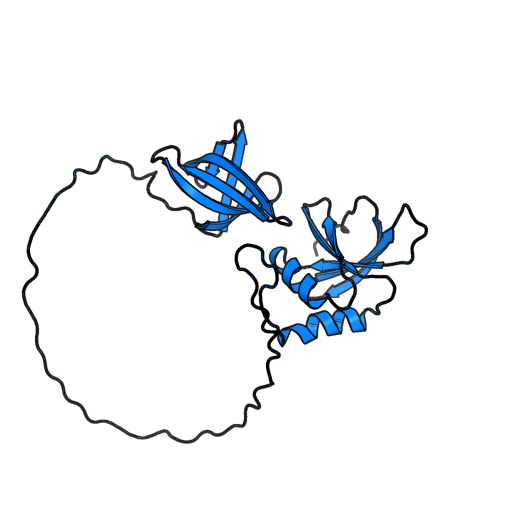N A 1 106 ? 8.905 6.827 8.289 1.00 53.72 106 GLN A O 1
ATOM 851 N N . HIS A 1 107 ? 9.180 5.568 10.129 1.00 40.75 107 HIS A N 1
ATOM 852 C CA . HIS A 1 107 ? 9.412 6.642 11.085 1.00 40.75 107 HIS A CA 1
ATOM 853 C C . HIS A 1 107 ? 10.648 6.302 11.927 1.00 40.75 107 HIS A C 1
ATOM 855 O O . HIS A 1 107 ? 10.601 5.364 12.715 1.00 40.75 107 HIS A O 1
ATOM 861 N N . GLY A 1 108 ? 11.761 7.025 11.763 1.00 50.41 108 GLY A N 1
ATOM 862 C CA . GLY A 1 108 ? 12.987 6.845 12.560 1.00 50.41 108 GLY A CA 1
ATOM 863 C C . GLY A 1 108 ? 14.200 6.264 11.813 1.00 50.41 108 GLY A C 1
ATOM 864 O O . GLY A 1 108 ? 14.143 5.921 10.629 1.00 50.41 108 GLY A O 1
ATOM 865 N N . THR A 1 109 ? 15.332 6.195 12.520 1.00 46.59 109 THR A N 1
ATOM 866 C CA . THR A 1 109 ? 16.657 5.875 11.967 1.00 46.59 109 THR A CA 1
ATOM 867 C C . THR A 1 109 ? 16.823 4.394 11.613 1.00 46.59 109 THR A C 1
ATOM 869 O O . THR A 1 109 ? 16.492 3.488 12.379 1.00 46.59 109 THR A O 1
ATOM 872 N N . ILE A 1 110 ? 17.382 4.140 10.426 1.00 54.19 110 ILE A N 1
ATOM 873 C CA . ILE A 1 110 ? 17.655 2.798 9.899 1.00 54.19 110 ILE A CA 1
ATOM 874 C C . ILE A 1 110 ? 18.798 2.162 10.696 1.00 54.19 110 ILE A C 1
ATOM 876 O O . ILE A 1 110 ? 19.963 2.505 10.506 1.00 54.19 110 ILE A O 1
ATOM 880 N N . LYS A 1 111 ? 18.492 1.183 11.554 1.00 50.78 111 LYS A N 1
ATOM 881 C CA . LYS A 1 111 ? 19.519 0.325 12.167 1.00 50.78 111 LYS A CA 1
ATOM 882 C C . LYS A 1 111 ? 19.651 -0.967 11.354 1.00 50.78 111 LYS A C 1
ATOM 884 O O . LYS A 1 111 ? 18.715 -1.769 11.287 1.00 50.78 111 LYS A O 1
ATOM 889 N N . ARG A 1 112 ? 20.815 -1.178 10.722 1.00 48.91 112 ARG A N 1
ATOM 890 C CA . ARG A 1 112 ? 21.159 -2.453 10.065 1.00 48.91 112 ARG A CA 1
ATOM 891 C C . ARG A 1 112 ? 21.287 -3.542 11.134 1.00 48.91 112 ARG A C 1
ATOM 893 O O . ARG A 1 112 ? 22.073 -3.395 12.069 1.00 48.91 112 ARG A O 1
ATOM 900 N N . ARG A 1 113 ? 20.534 -4.642 11.012 1.00 46.69 113 ARG A N 1
ATOM 901 C CA . ARG A 1 113 ? 20.770 -5.842 11.830 1.00 46.69 113 ARG A CA 1
ATOM 902 C C . ARG A 1 113 ? 22.128 -6.422 11.439 1.00 46.69 113 ARG A C 1
ATOM 904 O O . ARG A 1 113 ? 22.288 -6.881 10.311 1.00 46.69 113 ARG A O 1
ATOM 911 N N . ARG A 1 114 ? 23.086 -6.419 12.369 1.00 52.25 114 ARG A N 1
ATOM 912 C CA . ARG A 1 114 ? 24.286 -7.255 12.246 1.00 52.25 114 ARG A CA 1
ATOM 913 C C . ARG A 1 114 ? 23.844 -8.726 12.314 1.00 52.25 114 ARG A C 1
ATOM 915 O O . ARG A 1 114 ? 22.965 -9.033 13.126 1.00 52.25 114 ARG A O 1
ATOM 922 N N . PRO A 1 115 ? 24.363 -9.618 11.457 1.00 44.97 115 PRO A N 1
ATOM 923 C CA . PRO A 1 115 ? 24.084 -11.041 11.584 1.00 44.97 115 PRO A CA 1
ATOM 924 C C . PRO A 1 115 ? 24.613 -11.523 12.942 1.00 44.97 115 PRO A C 1
ATOM 926 O O . PRO A 1 115 ? 25.774 -11.300 13.271 1.00 44.97 115 PRO A O 1
ATOM 929 N N . LEU A 1 116 ? 23.743 -12.136 13.746 1.00 46.50 116 LEU A N 1
ATOM 930 C CA . LEU A 1 116 ? 24.161 -12.887 14.925 1.00 46.50 116 LEU A CA 1
ATOM 931 C C . LEU A 1 116 ? 24.845 -14.152 14.411 1.00 46.50 116 LEU A C 1
ATOM 933 O O . LEU A 1 116 ? 24.180 -15.030 13.862 1.00 46.50 116 LEU A O 1
ATOM 937 N N . LEU A 1 117 ? 26.169 -14.211 14.549 1.00 46.56 117 LEU A N 1
ATOM 938 C CA . LEU A 1 117 ? 26.906 -15.465 14.478 1.00 46.56 117 LEU A CA 1
ATOM 939 C C . LEU A 1 117 ? 26.411 -16.322 15.644 1.00 46.56 117 LEU A C 1
ATOM 941 O O . LEU A 1 117 ? 26.755 -16.077 16.797 1.00 46.56 117 LEU A O 1
ATOM 945 N N . ILE A 1 118 ? 25.532 -17.278 15.345 1.00 47.09 118 ILE A N 1
ATOM 946 C CA . ILE A 1 118 ? 25.139 -18.326 16.284 1.00 47.09 118 ILE A CA 1
ATOM 947 C C . ILE A 1 118 ? 26.339 -19.272 16.363 1.00 47.09 118 ILE A C 1
ATOM 949 O O . ILE A 1 118 ? 26.430 -20.247 15.626 1.00 47.09 118 ILE A O 1
ATOM 953 N N . SER A 1 119 ? 27.300 -18.910 17.210 1.00 40.53 119 SER A N 1
ATOM 954 C CA . SER A 1 119 ? 28.319 -19.827 17.696 1.00 40.53 119 SER A CA 1
ATOM 955 C C . SER A 1 119 ? 27.677 -20.646 18.807 1.00 40.53 119 SER A C 1
ATOM 957 O O . SER A 1 119 ? 27.399 -20.144 19.893 1.00 40.53 119 SER A O 1
ATOM 959 N N . THR A 1 120 ? 27.386 -21.895 18.475 1.00 52.72 120 THR A N 1
ATOM 960 C CA . THR A 1 120 ? 27.203 -23.031 19.378 1.00 52.72 120 THR A CA 1
ATOM 961 C C . THR A 1 120 ? 28.043 -22.917 20.651 1.00 52.72 120 THR A C 1
ATOM 963 O O . THR A 1 120 ? 29.240 -22.693 20.529 1.00 52.72 120 THR A O 1
ATOM 966 N N . PHE A 1 121 ? 27.453 -23.133 21.829 1.00 38.28 121 PHE A N 1
ATOM 967 C CA . PHE A 1 121 ? 28.011 -24.037 22.844 1.00 38.28 121 PHE A CA 1
ATOM 968 C C . PHE A 1 121 ? 26.951 -24.353 23.908 1.00 38.28 121 PHE A C 1
ATOM 970 O O . PHE A 1 121 ? 26.506 -23.497 24.669 1.00 38.28 121 PHE A O 1
ATOM 977 N N . CYS A 1 122 ? 26.529 -25.615 23.904 1.00 48.44 122 CYS A N 1
ATOM 978 C CA . CYS A 1 122 ? 25.899 -26.278 25.032 1.00 48.44 122 CYS A CA 1
ATOM 979 C C . CYS A 1 122 ? 26.929 -26.427 26.158 1.00 48.44 122 CYS A C 1
ATOM 981 O O . CYS A 1 122 ? 27.946 -27.078 25.931 1.00 48.44 122 CYS A O 1
ATOM 983 N N . SER A 1 123 ? 26.639 -25.921 27.356 1.00 42.50 123 SER A N 1
ATOM 984 C CA . SER A 1 123 ? 27.155 -26.456 28.627 1.00 42.50 123 SER A CA 1
ATOM 985 C C . SER A 1 123 ? 26.560 -25.681 29.807 1.00 42.50 123 SER A C 1
ATOM 987 O O . SER A 1 123 ? 26.685 -24.463 29.875 1.00 42.50 123 SER A O 1
ATOM 989 N N . GLY A 1 124 ? 25.911 -26.381 30.745 1.00 38.88 124 GLY A N 1
ATOM 990 C CA . GLY A 1 124 ? 25.582 -25.816 32.061 1.00 38.88 124 GLY A CA 1
ATOM 991 C C . GLY A 1 124 ? 24.232 -26.215 32.648 1.00 38.88 124 GLY A C 1
ATOM 992 O O . GLY A 1 124 ? 23.550 -25.386 33.240 1.00 38.88 124 GLY A O 1
ATOM 993 N N . LEU A 1 125 ? 23.830 -27.473 32.470 1.00 48.00 125 LEU A N 1
ATOM 994 C CA . LEU A 1 125 ? 22.864 -28.118 33.355 1.00 48.00 125 LEU A CA 1
ATOM 995 C C . LEU A 1 125 ? 23.549 -28.317 34.723 1.00 48.00 125 LEU A C 1
ATOM 997 O O . LEU A 1 125 ? 24.755 -28.542 34.758 1.00 48.00 125 LEU A O 1
ATOM 1001 N N . VAL A 1 126 ? 22.760 -28.321 35.801 1.00 45.62 126 VAL A N 1
ATOM 1002 C CA . VAL A 1 126 ? 23.134 -28.615 37.203 1.00 45.62 126 VAL A CA 1
ATOM 1003 C C . VAL A 1 126 ? 23.555 -27.399 38.044 1.00 45.62 126 VAL A C 1
ATOM 1005 O O . VAL A 1 126 ? 24.728 -27.102 38.222 1.00 45.62 126 VAL A O 1
ATOM 1008 N N . CYS A 1 127 ? 22.566 -26.785 38.695 1.00 42.31 127 CYS A N 1
ATOM 1009 C CA . CYS A 1 127 ? 22.619 -26.663 40.151 1.00 42.31 127 CYS A CA 1
ATOM 1010 C C . CYS A 1 127 ? 21.209 -26.885 40.706 1.00 42.31 127 CYS A C 1
ATOM 1012 O O . CYS A 1 127 ? 20.286 -26.099 40.500 1.00 42.31 127 CYS A O 1
ATOM 1014 N N . LEU A 1 128 ? 21.068 -28.065 41.301 1.00 41.59 128 LEU A N 1
ATOM 1015 C CA . LEU A 1 128 ? 19.908 -28.597 41.992 1.00 41.59 128 LEU A CA 1
ATOM 1016 C C . LEU A 1 128 ? 19.542 -27.736 43.212 1.00 41.59 128 LEU A C 1
ATOM 1018 O O . LEU A 1 128 ? 20.418 -27.200 43.878 1.00 41.59 128 LEU A O 1
ATOM 1022 N N . LEU A 1 129 ? 18.231 -27.695 43.476 1.00 43.56 129 LEU A N 1
A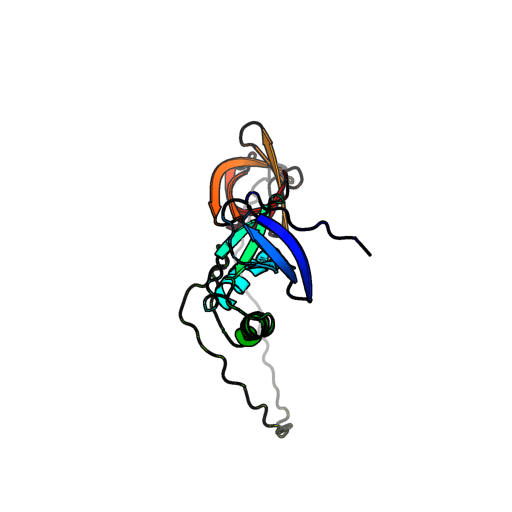TOM 1023 C CA . LEU A 1 129 ? 17.581 -27.922 44.774 1.00 43.56 129 LEU A CA 1
ATOM 1024 C C . LEU A 1 129 ? 18.244 -27.298 46.012 1.00 43.56 129 LEU A C 1
ATOM 1026 O O . LEU A 1 129 ? 19.288 -27.764 46.428 1.00 43.56 129 LEU A O 1
ATOM 1030 N N . PHE A 1 130 ? 17.538 -26.390 46.693 1.00 39.16 130 PHE A N 1
ATOM 1031 C CA . PHE A 1 130 ? 17.071 -26.620 48.071 1.00 39.16 130 PHE A CA 1
ATOM 1032 C C . PHE A 1 130 ? 15.967 -25.599 48.441 1.00 39.16 130 PHE A C 1
ATOM 1034 O O . PHE A 1 130 ? 16.114 -24.390 48.291 1.00 39.16 130 PHE A O 1
ATOM 1041 N N . ILE A 1 131 ? 14.830 -26.158 48.857 1.00 44.22 131 ILE A N 1
ATOM 1042 C CA . ILE A 1 131 ? 13.552 -25.595 49.360 1.00 44.22 131 ILE A CA 1
ATOM 1043 C C . ILE A 1 131 ? 13.762 -25.346 50.889 1.00 44.22 131 ILE A C 1
ATOM 1045 O O . ILE A 1 131 ? 14.569 -26.101 51.439 1.00 44.22 131 ILE A O 1
ATOM 1049 N N . PRO A 1 132 ? 13.120 -24.386 51.624 1.00 46.12 132 PRO A N 1
ATOM 1050 C CA . PRO A 1 132 ? 11.671 -24.426 51.845 1.00 46.12 132 PRO A CA 1
ATOM 1051 C C . PRO A 1 132 ? 10.858 -23.144 52.126 1.00 46.12 132 PRO A C 1
ATOM 1053 O O . PRO A 1 132 ? 11.342 -22.037 52.322 1.00 46.12 132 PRO A O 1
ATOM 1056 N N . GLN A 1 133 ? 9.553 -23.425 52.086 1.00 47.62 133 GLN A N 1
ATOM 1057 C CA . GLN A 1 133 ? 8.322 -22.691 52.375 1.00 47.62 133 GLN A CA 1
ATOM 1058 C C . GLN A 1 133 ? 8.333 -21.769 53.603 1.00 47.62 133 GLN A C 1
ATOM 1060 O O . GLN A 1 133 ? 8.839 -22.150 54.652 1.00 47.62 133 GLN A O 1
ATOM 1065 N N . THR A 1 134 ? 7.533 -20.699 53.534 1.00 38.66 134 THR A N 1
ATOM 1066 C CA . THR A 1 134 ? 6.673 -20.287 54.655 1.00 38.66 134 THR A CA 1
ATOM 1067 C C . THR A 1 134 ? 5.306 -19.802 54.160 1.00 38.66 134 THR A C 1
ATOM 1069 O O . THR A 1 134 ? 5.181 -19.058 53.188 1.00 38.66 134 THR A O 1
ATOM 1072 N N . PHE A 1 135 ? 4.271 -20.300 54.835 1.00 42.50 135 PHE A N 1
ATOM 1073 C CA . PHE A 1 135 ? 2.867 -19.912 54.724 1.00 42.50 135 PHE A CA 1
ATOM 1074 C C . PHE A 1 135 ? 2.617 -18.555 55.395 1.00 42.50 135 PHE A C 1
ATOM 1076 O O . PHE A 1 135 ? 3.171 -18.312 56.462 1.00 42.50 135 PHE A O 1
ATOM 1083 N N . ALA A 1 136 ? 1.697 -17.752 54.847 1.00 33.59 136 ALA A N 1
ATOM 1084 C CA . ALA A 1 136 ? 0.749 -16.948 55.630 1.00 33.59 136 ALA A CA 1
ATOM 1085 C C . ALA A 1 136 ? -0.351 -16.348 54.729 1.00 33.59 136 ALA A C 1
ATOM 1087 O O . ALA A 1 136 ? -0.090 -15.568 53.817 1.00 33.59 136 ALA A O 1
ATOM 1088 N N . THR A 1 137 ? -1.598 -16.688 55.034 1.00 41.09 137 THR A N 1
ATOM 1089 C CA . THR A 1 137 ? -2.836 -15.952 54.710 1.00 41.09 137 THR A CA 1
ATOM 1090 C C . THR A 1 137 ? -3.694 -15.968 55.980 1.00 41.09 137 THR A C 1
ATOM 1092 O O . THR A 1 137 ? -3.459 -16.865 56.793 1.00 41.09 137 THR A O 1
ATOM 1095 N N . PRO A 1 138 ? -4.767 -15.169 56.128 1.00 51.34 138 PRO A N 1
ATOM 1096 C CA . PRO A 1 138 ? -5.230 -13.977 55.401 1.00 51.34 138 PRO A CA 1
ATOM 1097 C C . PRO A 1 138 ? -5.363 -12.778 56.377 1.00 51.34 138 PRO A C 1
ATOM 1099 O O . PRO A 1 138 ? -4.914 -12.868 57.509 1.00 51.34 138 PRO A O 1
ATOM 1102 N N . GLU A 1 139 ? -5.753 -11.576 55.943 1.00 33.59 139 GLU A N 1
ATOM 1103 C CA . GLU A 1 139 ? -7.037 -10.874 56.219 1.00 33.59 139 GLU A CA 1
ATOM 1104 C C . GLU A 1 139 ? -6.681 -9.366 56.085 1.00 33.59 139 GLU A C 1
ATOM 1106 O O . GLU A 1 139 ? -5.546 -8.995 56.352 1.00 33.59 139 GLU A O 1
ATOM 1111 N N . VAL A 1 140 ? -7.447 -8.386 55.605 1.00 36.44 140 VAL A N 1
ATOM 1112 C CA . VAL A 1 140 ? -8.873 -8.052 55.612 1.00 36.44 140 VAL A CA 1
ATOM 1113 C C . VAL A 1 140 ? -9.106 -7.170 54.370 1.00 36.44 140 VAL A C 1
ATOM 1115 O O . VAL A 1 140 ? -8.320 -6.257 54.109 1.00 36.44 140 VAL A O 1
ATOM 1118 N N . ARG A 1 141 ? -10.188 -7.370 53.603 1.00 37.41 141 ARG A N 1
ATOM 1119 C CA . ARG A 1 141 ? -10.675 -6.347 52.655 1.00 37.41 141 ARG A CA 1
ATOM 1120 C C . ARG A 1 141 ? -12.106 -5.955 52.984 1.00 37.41 141 ARG A C 1
ATOM 1122 O O . ARG A 1 141 ? -13.007 -6.783 53.070 1.00 37.41 141 ARG A O 1
ATOM 1129 N N . THR A 1 142 ? -12.258 -4.656 53.174 1.00 37.59 142 THR A N 1
ATOM 1130 C CA . THR A 1 142 ? -13.446 -3.907 53.555 1.00 37.59 142 THR A CA 1
ATOM 1131 C C . THR A 1 142 ? -14.612 -4.154 52.600 1.00 37.59 142 THR A C 1
ATOM 1133 O O . THR A 1 142 ? -14.465 -4.099 51.378 1.00 37.59 142 THR A O 1
ATOM 1136 N N . LYS A 1 143 ? -15.796 -4.382 53.174 1.00 39.03 143 LYS A N 1
ATOM 1137 C CA . LYS A 1 143 ? -17.077 -4.327 52.466 1.00 39.03 143 LYS A CA 1
ATOM 1138 C C . LYS A 1 143 ? -17.340 -2.892 52.004 1.00 39.03 143 LYS A C 1
ATOM 1140 O O . LYS A 1 143 ? -17.292 -1.983 52.825 1.00 39.03 143 LYS A O 1
ATOM 1145 N N . GLN A 1 144 ? -17.768 -2.721 50.757 1.00 33.59 144 GLN A N 1
ATOM 1146 C CA . GLN A 1 144 ? -18.926 -1.876 50.465 1.00 33.59 144 GLN A CA 1
ATOM 1147 C C . GLN A 1 144 ? -19.559 -2.289 49.137 1.00 33.59 144 GLN A C 1
ATOM 1149 O O . GLN A 1 144 ? -18.978 -2.196 48.059 1.00 33.59 144 GLN A O 1
ATOM 1154 N N . VAL A 1 145 ? -20.778 -2.796 49.275 1.00 35.03 145 VAL A N 1
ATOM 1155 C CA . VAL A 1 145 ? -21.719 -3.079 48.205 1.00 35.03 145 VAL A CA 1
ATOM 1156 C C . VAL A 1 145 ? -22.373 -1.756 47.822 1.00 35.03 145 VAL A C 1
ATOM 1158 O O . VAL A 1 145 ? -22.992 -1.110 48.660 1.00 35.03 145 VAL A O 1
ATOM 1161 N N . VAL A 1 146 ? -22.290 -1.390 46.547 1.00 35.59 146 VAL A N 1
ATOM 1162 C CA . VAL A 1 146 ? -23.287 -0.525 45.914 1.00 35.59 146 VAL A CA 1
ATOM 1163 C C . VAL A 1 146 ? -23.827 -1.316 44.735 1.00 35.59 146 VAL A C 1
ATOM 1165 O O . VAL A 1 146 ? -23.212 -1.377 43.671 1.00 35.59 146 VAL A O 1
ATOM 1168 N N . VAL A 1 147 ? -24.969 -1.973 44.951 1.00 38.41 147 VAL A N 1
ATOM 1169 C CA . VAL A 1 147 ? -25.780 -2.535 43.869 1.00 38.41 147 VAL A CA 1
ATOM 1170 C C . VAL A 1 147 ? -26.290 -1.354 43.058 1.00 38.41 147 VAL A C 1
ATOM 1172 O O . VAL A 1 147 ? -27.262 -0.694 43.420 1.00 38.41 147 VAL A O 1
ATOM 1175 N N . LYS A 1 148 ? -25.598 -1.049 41.963 1.00 38.94 148 LYS A N 1
ATOM 1176 C CA . LYS A 1 148 ? -26.112 -0.129 40.960 1.00 38.94 148 LYS A CA 1
ATOM 1177 C C . LYS A 1 148 ? -27.053 -0.939 40.079 1.00 38.94 148 LYS A C 1
ATOM 1179 O O . LYS A 1 148 ? -26.611 -1.811 39.340 1.00 38.94 148 LYS A O 1
ATOM 1184 N N . VAL A 1 149 ? -28.347 -0.673 40.221 1.00 43.75 149 VAL A N 1
ATOM 1185 C CA . VAL A 1 149 ? -29.421 -1.247 39.405 1.00 43.75 149 VAL A CA 1
ATOM 1186 C C . VAL A 1 149 ? -29.064 -1.065 37.928 1.00 43.75 149 VAL A C 1
ATOM 1188 O O . VAL A 1 149 ? -29.022 0.058 37.422 1.00 43.75 149 VAL A O 1
ATOM 1191 N N . GLU A 1 150 ? -28.747 -2.167 37.252 1.00 34.56 150 GLU A N 1
ATOM 1192 C CA . GLU A 1 150 ? -28.462 -2.175 35.822 1.00 34.56 150 GLU A CA 1
ATOM 1193 C C . GLU A 1 150 ? -29.768 -2.002 35.035 1.00 34.56 150 GLU A C 1
ATOM 1195 O O . GLU A 1 150 ? -30.669 -2.839 35.137 1.00 34.56 150 GLU A O 1
ATOM 1200 N N . PRO A 1 151 ? -29.898 -0.972 34.181 1.00 39.78 151 PRO A N 1
ATOM 1201 C CA . PRO A 1 151 ? -30.889 -1.028 33.124 1.00 39.78 151 PRO A CA 1
ATOM 1202 C C . PRO A 1 151 ? -30.426 -2.074 32.101 1.00 39.78 151 PRO A C 1
ATOM 1204 O O . PRO A 1 151 ? -29.290 -2.013 31.629 1.00 39.78 151 PRO A O 1
ATOM 1207 N N . LYS A 1 152 ? -31.307 -3.009 31.723 1.00 43.94 152 LYS A N 1
ATOM 1208 C CA . LYS A 1 152 ? -31.094 -3.982 30.634 1.00 43.94 152 LYS A CA 1
ATOM 1209 C C . LYS A 1 152 ? -30.581 -3.271 29.365 1.00 43.94 152 LYS A C 1
ATOM 1211 O O . LYS A 1 152 ? -31.359 -2.740 28.578 1.00 43.94 152 LYS A O 1
ATOM 1216 N N . ARG A 1 153 ? -29.258 -3.246 29.166 1.00 45.78 153 ARG A N 1
ATOM 1217 C CA . ARG A 1 153 ? -28.550 -2.682 27.999 1.00 45.78 153 ARG A CA 1
ATOM 1218 C C . ARG A 1 153 ? -27.490 -3.667 27.501 1.00 45.78 153 ARG A C 1
ATOM 1220 O O . ARG A 1 153 ? -26.331 -3.311 27.313 1.00 45.78 153 ARG A O 1
ATOM 1227 N N . SER A 1 154 ? -27.866 -4.921 27.277 1.00 51.41 154 SER A N 1
ATOM 1228 C CA . SER A 1 154 ? -26.911 -5.960 26.863 1.00 51.41 154 SER A CA 1
ATOM 1229 C C . SER A 1 154 ? -26.335 -5.767 25.449 1.00 51.41 154 SER A C 1
ATOM 1231 O O . SER A 1 154 ? -25.327 -6.382 25.129 1.00 51.41 154 SER A O 1
ATOM 1233 N N . ILE A 1 155 ? -26.910 -4.895 24.609 1.00 55.94 155 ILE A N 1
ATOM 1234 C CA . ILE A 1 155 ? -26.508 -4.756 23.191 1.00 55.94 155 ILE A CA 1
ATOM 1235 C C . ILE A 1 155 ? -25.500 -3.608 22.965 1.00 55.94 155 ILE A C 1
ATOM 1237 O O . ILE A 1 155 ? -24.842 -3.537 21.932 1.00 55.94 155 ILE A O 1
ATOM 1241 N N . CYS A 1 156 ? -25.324 -2.704 23.934 1.00 63.38 156 CYS A N 1
ATOM 1242 C CA . CYS A 1 156 ? -24.515 -1.491 23.743 1.00 63.38 156 CYS A CA 1
ATOM 1243 C C . CYS A 1 156 ? -23.110 -1.538 24.342 1.00 63.38 156 CYS A C 1
ATOM 1245 O O . CYS A 1 156 ? -22.340 -0.602 24.140 1.00 63.38 156 CYS A O 1
ATOM 1247 N N . SER A 1 157 ? -22.752 -2.606 25.052 1.00 61.22 157 SER A N 1
ATOM 1248 C CA . SER A 1 157 ? -21.472 -2.703 25.759 1.00 61.22 157 SER A CA 1
ATOM 1249 C C . SER A 1 157 ? -20.321 -3.214 24.889 1.00 61.22 157 SER A C 1
ATOM 1251 O O . SER A 1 157 ? -19.161 -3.064 25.271 1.00 61.22 157 SER A O 1
ATOM 1253 N N . THR A 1 158 ? -20.589 -3.782 23.708 1.00 72.56 158 THR A N 1
ATOM 1254 C CA . THR A 1 158 ? -19.538 -4.393 22.888 1.00 72.56 158 THR A CA 1
ATOM 1255 C C . THR A 1 158 ? -18.616 -3.326 22.296 1.00 72.56 158 THR A C 1
ATOM 1257 O O . THR A 1 158 ? -19.034 -2.479 21.503 1.00 72.56 158 THR A O 1
ATOM 1260 N N . ALA A 1 159 ? -17.355 -3.333 22.730 1.00 77.38 159 ALA A N 1
ATOM 1261 C CA . ALA A 1 159 ? -16.298 -2.491 22.181 1.00 77.38 159 ALA A CA 1
ATOM 1262 C C . ALA A 1 159 ? -15.964 -2.902 20.742 1.00 77.38 159 ALA A C 1
ATOM 1264 O O . ALA A 1 159 ? -15.954 -4.095 20.436 1.00 77.38 159 ALA A O 1
ATOM 1265 N N . LEU A 1 160 ? -15.646 -1.918 19.892 1.00 81.06 160 LEU A N 1
ATOM 1266 C CA . LEU A 1 160 ? -15.134 -2.181 18.547 1.00 81.06 160 LEU A CA 1
ATOM 1267 C C . LEU A 1 160 ? -13.801 -2.925 18.631 1.00 81.06 160 LEU A C 1
ATOM 1269 O O . LEU A 1 160 ? -12.944 -2.574 19.446 1.00 81.06 160 LEU A O 1
ATOM 1273 N N . LYS A 1 161 ? -13.588 -3.892 17.741 1.00 79.75 161 LYS A N 1
ATOM 1274 C CA . LYS A 1 161 ? -12.338 -4.660 17.681 1.00 79.75 161 LYS A CA 1
ATOM 1275 C C . LYS A 1 161 ? -11.662 -4.561 16.321 1.00 79.75 161 LYS A C 1
ATOM 1277 O O . LYS A 1 161 ? -12.295 -4.398 15.278 1.00 79.75 161 LYS A O 1
ATOM 1282 N N . ALA A 1 162 ? -10.340 -4.709 16.331 1.00 73.31 162 ALA A N 1
ATOM 1283 C CA . ALA A 1 162 ? -9.574 -4.890 15.107 1.00 73.31 162 ALA A CA 1
ATOM 1284 C C . ALA A 1 162 ? -10.078 -6.124 14.338 1.00 73.31 162 ALA A C 1
ATOM 1286 O O . ALA A 1 162 ? -10.337 -7.173 14.925 1.00 73.31 162 ALA A O 1
ATOM 1287 N N . GLY A 1 163 ? -10.212 -5.997 13.019 1.00 69.81 163 GLY A N 1
ATOM 1288 C CA . GLY A 1 163 ? -10.739 -7.039 12.137 1.00 69.81 163 GLY A CA 1
ATOM 1289 C C . GLY A 1 163 ? -12.244 -6.958 11.865 1.00 69.81 163 GLY A C 1
ATOM 1290 O O . GLY A 1 163 ? -12.687 -7.537 10.871 1.00 69.81 163 GLY A O 1
ATOM 1291 N N . GLU A 1 164 ? -13.012 -6.211 12.665 1.00 80.75 164 GLU A N 1
ATOM 1292 C CA . GLU A 1 164 ? -14.448 -6.012 12.440 1.00 80.75 164 GLU A CA 1
ATOM 1293 C C . GLU A 1 164 ? -14.732 -5.193 11.170 1.00 80.75 164 GLU A C 1
ATOM 1295 O O . GLU A 1 164 ? -13.890 -4.439 10.668 1.00 80.75 164 GLU A O 1
ATOM 1300 N N . ARG A 1 165 ? -15.933 -5.371 10.614 1.00 83.31 165 ARG A N 1
ATOM 1301 C CA . ARG A 1 165 ? -16.378 -4.707 9.386 1.00 83.31 165 ARG A CA 1
ATOM 1302 C C . ARG A 1 165 ? -17.402 -3.637 9.723 1.00 83.31 165 ARG A C 1
ATOM 1304 O O . ARG A 1 165 ? -18.440 -3.934 10.296 1.00 83.31 165 ARG A O 1
ATOM 1311 N N . VAL A 1 166 ? -17.115 -2.417 9.296 1.00 84.56 166 VAL A N 1
ATOM 1312 C CA . VAL A 1 166 ? -18.011 -1.270 9.401 1.00 84.56 166 VAL A CA 1
ATOM 1313 C C . VAL A 1 166 ? -18.567 -0.969 8.020 1.00 84.56 166 VAL A C 1
ATOM 1315 O O . VAL A 1 166 ? -17.821 -0.642 7.092 1.00 84.56 166 VAL A O 1
ATOM 1318 N N . GLU A 1 167 ? -19.879 -1.057 7.871 1.00 85.75 167 GLU A N 1
ATOM 1319 C CA . GLU A 1 167 ? -20.569 -0.630 6.661 1.00 85.75 167 GLU A CA 1
ATOM 1320 C C . GLU A 1 167 ? -21.009 0.828 6.803 1.00 85.75 167 GLU A C 1
ATOM 1322 O O . GLU A 1 167 ? -21.575 1.216 7.824 1.00 85.75 167 GLU A O 1
ATOM 1327 N N . LEU A 1 168 ? -20.718 1.663 5.798 1.00 81.31 168 LEU A N 1
ATOM 1328 C CA . LEU A 1 168 ? -21.236 3.031 5.771 1.00 81.31 168 LEU A CA 1
ATOM 1329 C C . LEU A 1 168 ? -22.640 3.038 5.178 1.00 81.31 168 LEU A C 1
ATOM 1331 O O . LEU A 1 168 ? -22.837 2.677 4.019 1.00 81.31 168 LEU A O 1
ATOM 1335 N N . LEU A 1 169 ? -23.576 3.544 5.967 1.00 79.75 169 LEU A N 1
ATOM 1336 C CA . LEU A 1 169 ? -24.952 3.804 5.584 1.00 79.75 169 LEU A CA 1
ATOM 1337 C C . LEU A 1 169 ? -25.105 5.261 5.112 1.00 79.75 169 LEU A C 1
ATOM 1339 O O . LEU A 1 169 ? -24.198 6.095 5.230 1.00 79.75 169 LEU A O 1
ATOM 1343 N N . ALA A 1 170 ? -26.280 5.586 4.575 1.00 77.31 170 ALA A N 1
ATOM 1344 C CA . ALA A 1 170 ? -26.625 6.955 4.204 1.00 77.31 170 ALA A CA 1
ATOM 1345 C C . ALA A 1 170 ? -26.552 7.917 5.411 1.00 77.31 170 ALA A C 1
ATOM 1347 O O . ALA A 1 170 ? -26.597 7.506 6.573 1.00 77.31 170 ALA A O 1
ATOM 1348 N N . ASN A 1 171 ? -26.446 9.219 5.133 1.00 80.38 171 ASN A N 1
ATOM 1349 C CA . ASN A 1 171 ? -26.487 10.288 6.142 1.00 80.38 171 ASN A CA 1
ATOM 1350 C C . ASN A 1 171 ? -25.411 10.192 7.236 1.00 80.38 171 ASN A C 1
ATOM 1352 O O . ASN A 1 171 ? -25.655 10.526 8.393 1.00 80.38 171 ASN A O 1
ATOM 1356 N N . ARG A 1 172 ? -24.193 9.773 6.861 1.00 82.31 172 ARG A N 1
ATOM 1357 C CA . ARG A 1 172 ? -23.047 9.623 7.779 1.00 82.31 172 ARG A CA 1
ATOM 1358 C C . ARG A 1 172 ? -23.310 8.624 8.910 1.00 82.31 172 ARG A C 1
ATOM 1360 O O . ARG A 1 172 ? -22.710 8.744 9.974 1.00 82.31 172 ARG A O 1
ATOM 1367 N N . ASN A 1 173 ? -24.177 7.644 8.693 1.00 86.06 173 ASN A N 1
ATOM 1368 C CA . ASN A 1 173 ? -24.359 6.545 9.628 1.00 86.06 173 ASN A CA 1
ATOM 1369 C C . ASN A 1 173 ? -23.436 5.384 9.256 1.00 86.06 173 ASN A C 1
ATOM 1371 O O . ASN A 1 173 ? -22.995 5.256 8.114 1.00 86.06 173 ASN A O 1
ATOM 1375 N N . ALA A 1 174 ? -23.115 4.554 10.233 1.00 87.81 174 ALA A N 1
ATOM 1376 C CA . ALA A 1 174 ? -22.331 3.354 10.038 1.00 87.81 174 ALA A CA 1
ATOM 1377 C C . ALA A 1 174 ? -22.859 2.239 10.934 1.00 87.81 174 ALA A C 1
ATOM 1379 O O . ALA A 1 174 ? -23.410 2.513 12.000 1.00 87.81 174 ALA A O 1
ATOM 1380 N N . GLU A 1 175 ? -22.678 0.997 10.515 1.00 87.81 175 GLU A N 1
ATOM 1381 C CA . GLU A 1 175 ? -23.115 -0.167 11.275 1.00 87.81 175 GLU A CA 1
ATOM 1382 C C . GLU A 1 175 ? -22.005 -1.213 11.344 1.00 87.81 175 GLU A C 1
ATOM 1384 O O . GLU A 1 175 ? -21.286 -1.438 10.369 1.00 87.81 175 GLU A O 1
ATOM 1389 N N . SER A 1 176 ? -21.845 -1.817 12.519 1.00 86.25 176 SER A N 1
ATOM 1390 C CA . SER A 1 176 ? -20.947 -2.948 12.759 1.00 86.25 176 SER A CA 1
ATOM 1391 C C . SER A 1 176 ? -21.643 -3.916 13.702 1.00 86.25 176 SER A C 1
ATOM 1393 O O . SER A 1 176 ? -22.063 -3.505 14.782 1.00 86.25 176 SER A O 1
ATOM 1395 N N . ASN A 1 177 ? -21.785 -5.181 13.299 1.00 83.12 177 ASN A N 1
ATOM 1396 C CA . ASN A 1 177 ? -22.395 -6.244 14.109 1.00 83.12 177 ASN A CA 1
ATOM 1397 C C . ASN A 1 177 ? -23.759 -5.859 14.732 1.00 83.12 177 ASN A C 1
ATOM 1399 O O . ASN A 1 177 ? -24.013 -6.142 15.899 1.00 83.12 177 ASN A O 1
ATOM 1403 N N . GLY A 1 178 ? -24.625 -5.168 13.979 1.00 77.88 178 GLY A N 1
ATOM 1404 C CA . GLY A 1 178 ? -25.93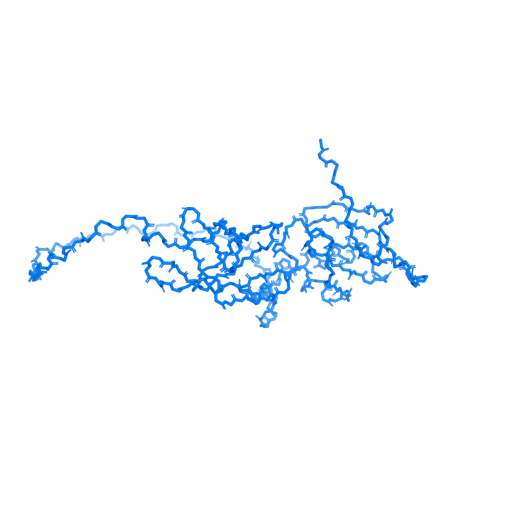8 -4.714 14.462 1.00 77.88 178 GLY A CA 1
ATOM 1405 C C . GLY A 1 178 ? -25.913 -3.449 15.333 1.00 77.88 178 GLY A C 1
ATOM 1406 O O . GLY A 1 178 ? -26.965 -2.948 15.732 1.00 77.88 178 GLY A O 1
ATOM 1407 N N . ILE A 1 179 ? -24.732 -2.895 15.632 1.00 84.81 179 ILE A N 1
ATOM 1408 C CA . ILE A 1 179 ? -24.573 -1.668 16.419 1.00 84.81 179 ILE A CA 1
ATOM 1409 C C . ILE A 1 179 ? -24.430 -0.470 15.480 1.00 84.81 179 ILE A C 1
ATOM 1411 O O . ILE A 1 179 ? -23.602 -0.461 14.568 1.00 84.81 179 ILE A O 1
ATOM 1415 N N . LYS A 1 180 ? -25.223 0.576 15.737 1.00 88.44 180 LYS A N 1
ATOM 1416 C CA . LYS A 1 180 ? -25.257 1.802 14.931 1.00 88.44 180 LYS A CA 1
ATOM 1417 C C . LYS A 1 180 ? -24.315 2.879 15.472 1.00 88.44 180 LYS A C 1
ATOM 1419 O O . LYS A 1 180 ? -24.283 3.172 16.672 1.00 88.44 180 LYS A O 1
ATOM 1424 N N . TYR A 1 181 ? -23.623 3.540 14.552 1.00 89.19 181 TYR A N 1
ATOM 1425 C CA . TYR A 1 181 ? -22.671 4.619 14.788 1.00 89.19 181 TYR A CA 1
ATOM 1426 C C . TYR A 1 181 ? -22.971 5.815 13.882 1.00 89.19 181 TYR A C 1
ATOM 1428 O O . TYR A 1 181 ? -23.465 5.667 12.766 1.00 89.19 181 TYR A O 1
ATOM 1436 N N . LYS A 1 182 ? -22.611 7.012 14.340 1.00 90.81 182 LYS A N 1
ATOM 1437 C CA . LYS A 1 182 ? -22.571 8.239 13.542 1.00 90.81 182 LYS A CA 1
ATOM 1438 C C . LYS A 1 182 ? -21.120 8.593 13.232 1.00 90.81 182 LYS A C 1
ATOM 1440 O O . LYS A 1 182 ? -20.284 8.627 14.132 1.00 90.81 182 LYS A O 1
ATOM 1445 N N . VAL A 1 183 ? -20.822 8.885 11.974 1.00 89.31 183 VAL A N 1
ATOM 1446 C CA . VAL A 1 183 ? -19.502 9.309 11.503 1.00 89.31 183 VAL A CA 1
ATOM 1447 C C . VAL A 1 183 ? -19.388 10.822 11.676 1.00 89.31 183 VAL A C 1
ATOM 1449 O O . VAL A 1 183 ? -20.004 11.593 10.938 1.00 89.31 183 VAL A O 1
ATOM 1452 N N . GLN A 1 184 ? -18.605 11.258 12.660 1.00 85.50 184 GLN A N 1
ATOM 1453 C CA . GLN A 1 184 ? -18.347 12.679 12.909 1.00 85.50 184 GLN A CA 1
ATOM 1454 C C . GLN A 1 184 ? -17.272 13.252 11.987 1.00 85.50 184 GLN A C 1
ATOM 1456 O O . GLN A 1 184 ? -17.363 14.407 11.583 1.00 85.50 184 GLN A O 1
ATOM 1461 N N . GLY A 1 185 ? -16.281 12.444 11.623 1.00 74.38 185 GLY A N 1
ATOM 1462 C CA . GLY A 1 185 ? -15.148 12.878 10.818 1.00 74.38 185 GLY A CA 1
ATOM 1463 C C . GLY A 1 185 ? -14.571 11.727 10.013 1.00 74.38 185 GLY A C 1
ATOM 1464 O O . GLY A 1 185 ? -14.645 10.566 10.426 1.00 74.38 185 GLY A O 1
ATOM 1465 N N . LYS A 1 186 ? -14.014 12.062 8.850 1.00 81.56 186 LYS A N 1
ATOM 1466 C CA . LYS A 1 186 ? -13.372 11.114 7.945 1.00 81.56 186 LYS A CA 1
ATOM 1467 C C . LYS A 1 186 ? -12.135 11.749 7.329 1.00 81.56 186 LYS A C 1
ATOM 1469 O O . LYS A 1 186 ? -12.255 12.745 6.622 1.00 81.56 186 LYS A O 1
ATOM 1474 N N . SER A 1 187 ? -10.982 11.128 7.530 1.00 74.31 187 SER A N 1
ATOM 1475 C CA . SER A 1 187 ? -9.730 11.486 6.861 1.00 74.31 187 SER A CA 1
ATOM 1476 C C . SER A 1 187 ? -9.188 10.286 6.084 1.00 74.31 187 SER A C 1
ATOM 1478 O O . SER A 1 187 ? -9.488 9.130 6.391 1.00 74.31 187 SER A O 1
ATOM 1480 N N . ASN A 1 188 ? -8.453 10.553 5.006 1.00 69.06 188 ASN A N 1
ATOM 1481 C CA . ASN A 1 188 ? -7.876 9.528 4.141 1.00 69.06 188 ASN A CA 1
ATOM 1482 C C . ASN A 1 188 ? -6.357 9.703 4.112 1.00 69.06 188 ASN A C 1
ATOM 1484 O O . ASN A 1 188 ? -5.870 10.784 3.798 1.00 69.06 188 ASN A O 1
ATOM 1488 N N . LEU A 1 189 ? -5.635 8.636 4.435 1.00 59.06 189 LEU A N 1
ATOM 1489 C CA . LEU A 1 189 ? -4.189 8.597 4.600 1.00 59.06 189 LEU A CA 1
ATOM 1490 C C . LEU A 1 189 ? -3.636 7.455 3.743 1.00 59.06 189 LEU A C 1
ATOM 1492 O O . LEU A 1 189 ? -3.579 6.306 4.171 1.00 59.06 189 LEU A O 1
ATOM 1496 N N . GLY A 1 190 ? -3.287 7.744 2.487 1.00 48.19 190 GLY A N 1
ATOM 1497 C CA . GLY A 1 190 ? -2.612 6.766 1.621 1.00 48.19 190 GLY A CA 1
ATOM 1498 C C . GLY A 1 190 ? -3.388 5.461 1.370 1.00 48.19 190 GLY A C 1
ATOM 1499 O O . GLY A 1 190 ? -2.780 4.433 1.094 1.00 48.19 190 GLY A O 1
ATOM 1500 N N . GLY A 1 191 ? -4.723 5.470 1.468 1.00 54.44 191 GLY A N 1
ATOM 1501 C CA . GLY A 1 191 ? -5.565 4.276 1.297 1.00 54.44 191 GLY A CA 1
ATOM 1502 C C . GLY A 1 191 ? -6.099 3.676 2.603 1.00 54.44 191 GLY A C 1
ATOM 1503 O O . GLY A 1 191 ? -7.050 2.892 2.551 1.00 54.44 191 GLY A O 1
ATOM 1504 N N . LEU A 1 192 ? -5.568 4.097 3.755 1.00 64.44 192 LEU A N 1
ATOM 1505 C CA . LEU A 1 192 ? -6.217 3.943 5.057 1.00 64.44 192 LEU A CA 1
ATOM 1506 C C . LEU A 1 192 ? -7.218 5.078 5.264 1.00 64.44 192 LEU A C 1
ATOM 1508 O O . LEU A 1 192 ? -6.960 6.232 4.933 1.00 64.44 192 LEU A O 1
ATOM 1512 N N . VAL A 1 193 ? -8.376 4.751 5.818 1.00 79.38 193 VAL A N 1
ATOM 1513 C CA . VAL A 1 193 ? -9.403 5.721 6.177 1.00 79.38 193 VAL A CA 1
ATOM 1514 C C . VAL A 1 193 ? -9.521 5.744 7.684 1.00 79.38 193 VAL A C 1
ATOM 1516 O O . VAL A 1 193 ? -9.767 4.716 8.307 1.00 79.38 193 VAL A O 1
ATOM 1519 N N . GLN A 1 194 ? -9.382 6.926 8.261 1.00 84.56 194 GLN A N 1
ATOM 1520 C CA . GLN A 1 194 ? -9.630 7.143 9.671 1.00 84.56 194 GLN A CA 1
ATOM 1521 C C . GLN A 1 194 ? -11.037 7.714 9.844 1.00 84.56 194 GLN A C 1
ATOM 1523 O O . GLN A 1 194 ? -11.424 8.689 9.195 1.00 84.56 194 GLN A O 1
ATOM 1528 N N . LEU A 1 195 ? -11.823 7.048 10.681 1.00 88.50 195 LEU A N 1
ATOM 1529 C CA . LEU A 1 195 ? -13.211 7.354 10.984 1.00 88.50 195 LEU A CA 1
ATOM 1530 C C . LEU A 1 195 ? -13.315 7.745 12.456 1.00 88.50 195 LEU A C 1
ATOM 1532 O O . LEU A 1 195 ? -12.842 7.032 13.336 1.00 88.50 195 LEU A O 1
ATOM 1536 N N . HIS A 1 196 ? -13.983 8.861 12.718 1.00 90.81 196 HIS A N 1
ATOM 1537 C CA . HIS A 1 196 ? -14.416 9.222 14.063 1.00 90.81 196 HIS A CA 1
ATOM 1538 C C . HIS A 1 196 ? -15.855 8.747 14.230 1.00 90.81 196 HIS A C 1
ATOM 1540 O O . HIS A 1 196 ? -16.781 9.377 13.711 1.00 90.81 196 HIS A O 1
ATOM 1546 N N . LEU A 1 197 ? -16.034 7.605 14.890 1.00 90.00 197 LEU A N 1
ATOM 1547 C CA . LEU A 1 197 ? -17.337 6.994 15.120 1.00 90.00 197 LEU A CA 1
ATOM 1548 C C . LEU A 1 197 ? -17.871 7.379 16.494 1.00 90.00 197 LEU A C 1
ATOM 1550 O O . LEU A 1 197 ? -17.149 7.363 17.485 1.00 90.00 197 LEU A O 1
ATOM 1554 N N . VAL A 1 198 ? -19.163 7.681 16.556 1.00 90.31 198 VAL A N 1
ATOM 1555 C CA . VAL A 1 198 ? -19.891 7.892 17.807 1.00 90.31 198 VAL A CA 1
ATOM 1556 C C . VAL A 1 198 ? -21.029 6.898 17.875 1.00 90.31 198 VAL A C 1
ATOM 1558 O O . VAL A 1 198 ? -21.934 6.932 17.041 1.00 90.31 198 VAL A O 1
ATOM 1561 N N . ARG A 1 199 ? -20.985 5.998 18.854 1.00 89.19 199 ARG A N 1
ATOM 1562 C CA . ARG A 1 199 ? -22.016 4.979 19.048 1.00 89.19 199 ARG A CA 1
ATOM 1563 C C . ARG A 1 199 ? -23.335 5.642 19.433 1.00 89.19 199 ARG A C 1
ATOM 1565 O O . ARG A 1 199 ? -23.379 6.541 20.271 1.00 89.19 199 ARG A O 1
ATOM 1572 N N . VAL A 1 200 ? -24.425 5.238 18.785 1.00 86.75 200 VAL A N 1
ATOM 1573 C CA . VAL A 1 200 ? -25.703 5.959 18.894 1.00 86.75 200 VAL A CA 1
ATOM 1574 C C . VAL A 1 200 ? -26.312 5.839 20.291 1.00 86.75 200 VAL A C 1
ATOM 1576 O O . VAL A 1 200 ? -26.852 6.834 20.786 1.00 86.75 200 VAL A O 1
ATOM 1579 N N . CYS A 1 201 ? -26.203 4.665 20.921 1.00 83.06 201 CYS A N 1
ATOM 1580 C CA . CYS A 1 201 ? -26.919 4.357 22.158 1.00 83.06 201 CYS A CA 1
ATOM 1581 C C . CYS A 1 201 ? -26.286 4.900 23.445 1.00 83.06 201 CYS A C 1
ATOM 1583 O O . CYS A 1 201 ? -27.022 5.248 24.362 1.00 83.06 201 CYS A O 1
ATOM 1585 N N . ASP A 1 202 ? -24.960 5.010 23.524 1.00 85.44 202 ASP A N 1
ATOM 1586 C CA . ASP A 1 202 ? -24.253 5.505 24.718 1.00 85.44 202 ASP A CA 1
ATOM 1587 C C . ASP A 1 202 ? -23.334 6.703 24.439 1.00 85.44 202 ASP A C 1
ATOM 1589 O O . ASP A 1 202 ? -22.687 7.215 25.346 1.00 85.44 202 ASP A O 1
ATOM 1593 N N . LYS A 1 203 ? -23.290 7.170 23.184 1.00 86.62 203 LYS A N 1
ATOM 1594 C CA . LYS A 1 203 ? -22.453 8.287 22.726 1.00 86.62 203 LYS A CA 1
ATOM 1595 C C . LYS A 1 203 ? -20.948 8.061 22.894 1.00 86.62 203 LYS A C 1
ATOM 1597 O O . LYS A 1 203 ? -20.184 9.018 22.753 1.00 86.62 203 LYS A O 1
ATOM 1602 N N . SER A 1 204 ? -20.497 6.824 23.118 1.00 86.62 204 SER A N 1
ATOM 1603 C CA . SER A 1 204 ? -19.066 6.522 23.169 1.00 86.62 204 SER A CA 1
ATOM 1604 C C . SER A 1 204 ? -18.398 6.845 21.838 1.00 86.62 204 SER A C 1
ATOM 1606 O O . SER A 1 204 ? -18.921 6.527 20.764 1.00 86.62 204 SER A O 1
ATOM 1608 N N . LYS A 1 205 ? -17.235 7.488 21.922 1.00 90.56 205 LYS A N 1
ATOM 1609 C CA . LYS A 1 205 ? -16.455 7.924 20.768 1.00 90.56 205 LYS A CA 1
ATOM 1610 C C . LYS A 1 205 ? -15.326 6.940 20.519 1.00 90.56 205 LYS A C 1
ATOM 1612 O O . LYS A 1 205 ? -14.695 6.479 21.460 1.00 90.56 205 LYS A O 1
ATOM 1617 N N . TRP A 1 206 ? -15.079 6.672 19.249 1.00 87.44 206 TRP A N 1
ATOM 1618 C CA . TRP A 1 206 ? -14.053 5.756 18.787 1.00 87.44 206 TRP A CA 1
ATOM 1619 C C . TRP A 1 206 ? -13.315 6.388 17.623 1.00 87.44 206 TRP A C 1
ATOM 1621 O O . TRP A 1 206 ? -13.935 6.899 16.682 1.00 87.44 206 TRP A O 1
ATOM 1631 N N . LYS A 1 207 ? -11.989 6.332 17.668 1.00 88.81 207 LYS A N 1
ATOM 1632 C CA . LYS A 1 207 ? -11.144 6.700 16.542 1.00 88.81 207 LYS A CA 1
ATOM 1633 C C . LYS A 1 207 ? -10.669 5.416 15.886 1.00 88.81 207 LYS A C 1
ATOM 1635 O O . LYS A 1 207 ? -9.794 4.721 16.388 1.00 88.81 207 LYS A O 1
ATOM 1640 N N . VAL A 1 208 ? -11.273 5.084 14.755 1.00 86.81 208 VAL A N 1
ATOM 1641 C CA . VAL A 1 208 ? -11.003 3.830 14.054 1.00 86.81 208 VAL A CA 1
ATOM 1642 C C . VAL A 1 208 ? -10.212 4.087 12.795 1.00 86.81 208 VAL A C 1
ATOM 1644 O O . VAL A 1 208 ? -10.578 4.941 11.991 1.00 86.81 208 VAL A O 1
ATOM 1647 N N . THR A 1 209 ? -9.166 3.302 12.589 1.00 81.69 209 THR A N 1
ATOM 1648 C CA . THR A 1 209 ? -8.431 3.283 11.327 1.00 81.69 209 THR A CA 1
ATOM 1649 C C . THR A 1 209 ? -8.826 2.022 10.575 1.00 81.69 209 THR A C 1
ATOM 1651 O O . THR A 1 209 ? -8.819 0.931 11.141 1.00 81.69 209 THR A O 1
ATOM 1654 N N . ALA A 1 210 ? -9.227 2.156 9.314 1.00 79.75 210 ALA A N 1
ATOM 1655 C CA . ALA A 1 210 ? -9.810 1.065 8.548 1.00 79.75 210 ALA A CA 1
ATOM 1656 C C . ALA A 1 210 ? -9.420 1.106 7.067 1.00 79.75 210 ALA A C 1
ATOM 1658 O O . ALA A 1 210 ? -9.227 2.164 6.468 1.00 79.75 210 ALA A O 1
ATOM 1659 N N . TRP A 1 211 ? -9.366 -0.066 6.443 1.00 74.81 211 TRP A N 1
ATOM 1660 C CA . TRP A 1 211 ? -9.143 -0.214 5.008 1.00 74.81 211 TRP A CA 1
ATOM 1661 C C . TRP A 1 211 ? -10.472 -0.195 4.257 1.00 74.81 211 TRP A C 1
ATOM 1663 O O . TRP A 1 211 ? -11.381 -0.961 4.581 1.00 74.81 211 TRP A O 1
ATOM 1673 N N . LYS A 1 212 ? -10.589 0.641 3.220 1.00 73.94 212 LYS A N 1
ATOM 1674 C CA . LYS A 1 212 ? -11.792 0.677 2.377 1.00 73.94 212 LYS A CA 1
ATOM 1675 C C . LYS A 1 212 ? -11.749 -0.444 1.336 1.00 73.94 212 LYS A C 1
ATOM 1677 O O . LYS A 1 212 ? -10.934 -0.400 0.418 1.00 73.94 212 LYS A O 1
ATOM 1682 N N . THR A 1 213 ? -12.683 -1.387 1.428 1.00 63.91 213 THR A N 1
ATOM 1683 C CA . THR A 1 213 ? -12.876 -2.476 0.460 1.00 63.91 213 THR A CA 1
ATOM 1684 C C . THR A 1 213 ? -14.292 -2.393 -0.110 1.00 63.91 213 THR A C 1
ATOM 1686 O O . THR A 1 213 ? -15.266 -2.777 0.534 1.00 63.91 213 THR A O 1
ATOM 1689 N N . GLY A 1 214 ? -14.436 -1.831 -1.314 1.00 67.25 214 GLY A N 1
ATOM 1690 C CA . GLY A 1 214 ? -15.755 -1.559 -1.899 1.00 67.25 214 GLY A CA 1
ATOM 1691 C C . GLY A 1 214 ? -16.548 -0.530 -1.080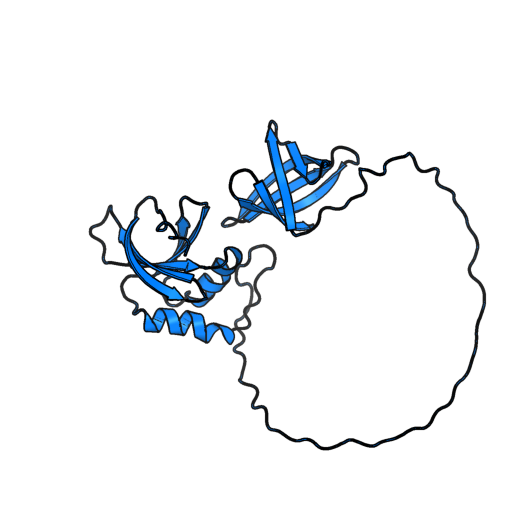 1.00 67.25 214 GLY A C 1
ATOM 1692 O O . GLY A 1 214 ? -16.118 0.623 -0.953 1.00 67.25 214 GLY A O 1
ATOM 1693 N N . LYS A 1 215 ? -17.704 -0.941 -0.539 1.00 68.50 215 LYS A N 1
ATOM 1694 C CA . LYS A 1 215 ? -18.556 -0.130 0.357 1.00 68.50 215 LYS A CA 1
ATOM 1695 C C . LYS A 1 215 ? -18.264 -0.347 1.853 1.00 68.50 215 LYS A C 1
ATOM 1697 O O . LYS A 1 215 ? -18.754 0.418 2.677 1.00 68.50 215 LYS A O 1
ATOM 1702 N N . VAL A 1 216 ? -17.428 -1.330 2.191 1.00 75.69 216 VAL A N 1
ATOM 1703 C CA . VAL A 1 216 ? -17.162 -1.761 3.570 1.00 75.69 216 VAL A CA 1
ATOM 1704 C C . VAL A 1 216 ? -15.787 -1.277 4.032 1.00 75.69 216 VAL A C 1
ATOM 1706 O O . VAL A 1 216 ? -14.837 -1.204 3.248 1.00 75.69 216 VAL A O 1
ATOM 1709 N N . TYR A 1 217 ? -15.674 -0.946 5.314 1.00 80.81 217 TYR A N 1
ATOM 1710 C CA . TYR A 1 217 ? -14.434 -0.565 5.982 1.00 80.81 217 TYR A CA 1
ATOM 1711 C C . TYR A 1 217 ? -14.027 -1.687 6.925 1.00 80.81 217 TYR A C 1
ATOM 1713 O O . TYR A 1 217 ? -14.752 -2.009 7.858 1.00 80.81 217 TYR A O 1
ATOM 1721 N N . GLN A 1 218 ? -12.873 -2.300 6.683 1.00 82.44 218 GLN A N 1
ATOM 1722 C CA . GLN A 1 218 ? -12.335 -3.313 7.585 1.00 82.44 218 GLN A CA 1
ATOM 1723 C C . GLN A 1 218 ? -11.413 -2.645 8.598 1.00 82.44 218 GLN A C 1
ATOM 1725 O O . GLN A 1 218 ? -10.391 -2.071 8.212 1.00 82.44 218 GLN A O 1
ATOM 1730 N N . ILE A 1 219 ? -11.776 -2.722 9.875 1.00 79.62 219 ILE A N 1
ATOM 1731 C CA . ILE A 1 219 ? -11.053 -2.076 10.965 1.00 79.62 219 ILE A CA 1
ATOM 1732 C C . ILE A 1 219 ? -9.672 -2.707 11.108 1.00 79.62 219 ILE A C 1
ATOM 1734 O O . ILE A 1 219 ? -9.514 -3.925 11.200 1.00 79.62 219 ILE A O 1
ATOM 1738 N N . ASP A 1 220 ? -8.663 -1.852 11.106 1.00 75.31 220 ASP A N 1
ATOM 1739 C CA . ASP A 1 220 ? -7.267 -2.196 11.325 1.00 75.31 220 ASP A CA 1
ATOM 1740 C C . ASP A 1 220 ? -6.894 -1.990 12.794 1.00 75.31 220 ASP A C 1
ATOM 1742 O O . ASP A 1 220 ? -6.373 -2.902 13.432 1.00 75.31 220 ASP A O 1
ATOM 1746 N N . SER A 1 221 ? -7.246 -0.823 13.333 1.00 76.31 221 SER A N 1
ATOM 1747 C CA . SER A 1 221 ? -6.971 -0.425 14.710 1.00 76.31 221 SER A CA 1
ATOM 1748 C C . SER A 1 221 ? -8.080 0.464 15.266 1.00 76.31 221 SER A C 1
ATOM 1750 O O . SER A 1 221 ? -8.789 1.150 14.524 1.00 76.31 221 SER A O 1
ATOM 1752 N N . VAL A 1 222 ? -8.222 0.426 16.587 1.00 83.06 222 VAL A N 1
ATOM 1753 C CA . VAL A 1 222 ? -9.218 1.161 17.365 1.00 83.06 222 VAL A CA 1
ATOM 1754 C C . VAL A 1 222 ? -8.468 1.915 18.461 1.00 83.06 222 VAL A C 1
ATOM 1756 O O . VAL A 1 222 ? -7.645 1.307 19.145 1.00 83.06 222 VAL A O 1
ATOM 1759 N N . GLY A 1 223 ? -8.733 3.210 18.612 1.00 72.06 223 GLY A N 1
ATOM 1760 C CA . GLY A 1 223 ? -8.209 4.049 19.690 1.00 72.06 223 GLY A CA 1
ATOM 1761 C C . GLY A 1 223 ? -9.193 5.116 20.132 1.00 72.06 223 GLY A C 1
ATOM 1762 O O . GLY A 1 223 ? -10.371 5.079 19.691 1.00 72.06 223 GLY A O 1
#

Foldseek 3Di:
DDPDDDWADDFKDFDAFPDQDQQFTWTWIDGNPDNDAIWIKTFGPDQLCVQVLCVLCVVQVWDWGATPQLGIIIIGDRPDDPVRSVCSSVLCVQWPFDADLQQRHGDDDTDGRDDPPPDDDDDDPDDDDDDDDDDDDDDDDDDDDDPDDDDPPPPQPDDDDAQWKWAQDPPQWIDTPNWIWHFPDWDDRSQKIWTFTATPPPRDTKTFIFGDRPRMTHTHDID

Sequence (223 aa):
MLRSNPPSLRNFAVLKLERRNALGRFYSVRDRRLNAPQQTLFVPSRLRAWPRHLAQLSNLDSTPVRLRDGRVALLIGSNFNMTSIQSALKSAKQIRATFDAISGFQHGTIKRRRPLLISTFCSGLVCLLFIPQTFATPEVRTKQVVVKVEPKRSICSTALKAGERVELLANRNAESNGIKYKVQGKSNLGGLVQLHLVRVCDKSKWKVTAWKTGKVYQIDSVG

Secondary structure (DSSP, 8-state):
---PPPP--SSEEEEEEEEE-SSEEEEEEEESSS-PPPEEEEEESSGGGHHHHHHHTGGGT-EEEE-TTS-EEEEE-TT--HHHHHHHHHHGGGEEPPBPTTT-SB-S--EE---------------------------------------S-TTS-----TT-EEEEPSTTEEEETTEEEEEEEEEEEBTEEEEEEEETTT--EEEEEEEEETTEEEEEEE-

pLDDT: mean 70.59, std 18.53, range [33.59, 92.94]

Radius of gyration: 26.3 Å; chains: 1; bounding box: 59×42×82 Å